Protein AF-A0A7U3UY50-F1 (afdb_monomer)

Nearest PDB structures (foldseek):
  2ahn-assembly1_A  TM=8.801E-01  e=9.403E-10  Prunus avium
  2d8o-assembly1_A  TM=9.227E-01  e=5.972E-09  Thaumatococcus daniellii
  3zs3-assembly1_A  TM=8.761E-01  e=1.100E-07  Malus domestica
  7p23-assembly2_B  TM=8.685E-01  e=1.376E-07  Puccinia graminis f. sp. tritici CRL 75-36-700-3
  3g7m-assembly1_A  TM=8.412E-01  e=4.219E-07  Triticum aestivum

Structure (mmCIF, N/CA/C/O backbone):
data_AF-A0A7U3UY50-F1
#
_entry.id   AF-A0A7U3UY50-F1
#
loop_
_atom_site.group_PDB
_atom_site.id
_atom_site.type_symbol
_atom_site.label_atom_id
_atom_site.label_alt_id
_atom_site.label_comp_id
_atom_site.label_asym_id
_atom_site.label_entity_id
_atom_site.label_seq_id
_atom_site.pdbx_PDB_ins_code
_atom_site.Cartn_x
_atom_site.Cartn_y
_atom_site.Cartn_z
_atom_site.occupancy
_atom_site.B_iso_or_equiv
_atom_site.auth_seq_id
_atom_site.auth_comp_id
_atom_site.auth_asym_id
_atom_site.auth_atom_id
_atom_site.pdbx_PDB_model_num
ATOM 1 N N . MET A 1 1 ? 23.882 -29.822 -83.166 1.00 42.53 1 MET A N 1
ATOM 2 C CA . MET A 1 1 ? 22.829 -28.807 -82.943 1.00 42.53 1 MET A CA 1
ATOM 3 C C . MET A 1 1 ? 22.687 -28.555 -81.448 1.00 42.53 1 MET A C 1
ATOM 5 O O . MET A 1 1 ? 22.447 -29.503 -80.717 1.00 42.53 1 MET A O 1
ATOM 9 N N . GLY A 1 2 ? 22.911 -27.320 -80.988 1.00 47.66 2 GLY A N 1
ATOM 10 C CA . GLY A 1 2 ? 22.831 -26.945 -79.572 1.00 47.66 2 GLY A CA 1
ATOM 11 C C . GLY A 1 2 ? 21.519 -26.238 -79.232 1.00 47.66 2 GLY A C 1
ATOM 12 O O . GLY A 1 2 ? 21.095 -25.340 -79.958 1.00 47.66 2 GLY A O 1
ATOM 13 N N . THR A 1 3 ? 20.898 -26.604 -78.113 1.00 44.16 3 THR A N 1
ATOM 14 C CA . THR A 1 3 ? 19.706 -25.935 -77.571 1.00 44.16 3 THR A CA 1
ATOM 15 C C . THR A 1 3 ? 20.068 -25.109 -76.338 1.00 44.16 3 THR A C 1
ATOM 17 O O . THR A 1 3 ? 20.483 -25.638 -75.310 1.00 44.16 3 THR A O 1
ATOM 20 N N . ARG A 1 4 ? 19.909 -23.784 -76.460 1.00 50.31 4 ARG A N 1
ATOM 21 C CA . ARG A 1 4 ? 20.044 -22.790 -75.384 1.00 50.31 4 ARG A CA 1
ATOM 22 C C . ARG A 1 4 ? 18.842 -22.850 -74.436 1.00 50.31 4 ARG A C 1
ATOM 24 O O . ARG A 1 4 ? 17.708 -22.726 -74.886 1.00 50.31 4 ARG A O 1
ATOM 31 N N . ALA A 1 5 ? 19.100 -22.891 -73.131 1.00 51.03 5 ALA A N 1
ATOM 32 C CA . ALA A 1 5 ? 18.120 -22.576 -72.094 1.00 51.03 5 ALA A CA 1
ATOM 33 C C . ALA A 1 5 ? 18.106 -21.057 -71.817 1.00 51.03 5 ALA A C 1
ATOM 35 O O . ALA A 1 5 ? 19.158 -20.454 -71.601 1.00 51.03 5 ALA A O 1
ATOM 36 N N . ARG A 1 6 ? 16.924 -20.421 -71.807 1.00 56.03 6 ARG A N 1
ATOM 37 C CA . ARG A 1 6 ? 16.735 -19.027 -71.360 1.00 56.03 6 ARG A CA 1
ATOM 38 C C . ARG A 1 6 ? 15.852 -18.957 -70.108 1.00 56.03 6 ARG A C 1
ATOM 40 O O . ARG A 1 6 ? 14.645 -19.131 -70.174 1.00 56.03 6 ARG A O 1
ATOM 47 N N . SER A 1 7 ? 16.522 -18.662 -68.995 1.00 54.25 7 SER A N 1
ATOM 48 C CA . SER A 1 7 ? 16.220 -17.673 -67.943 1.00 54.25 7 SER A CA 1
ATOM 49 C C . SER A 1 7 ? 14.752 -17.331 -67.611 1.00 54.25 7 SER A C 1
ATOM 51 O O . SER A 1 7 ? 14.087 -16.583 -68.326 1.00 54.25 7 SER A O 1
ATOM 53 N N . GLY A 1 8 ? 14.298 -17.768 -66.427 1.00 56.75 8 GLY A N 1
ATOM 54 C CA . GLY A 1 8 ? 13.050 -17.351 -65.776 1.00 56.75 8 GLY A CA 1
ATOM 55 C C . GLY A 1 8 ? 13.301 -16.580 -64.472 1.00 56.75 8 GLY A C 1
ATOM 56 O O . GLY A 1 8 ? 13.247 -17.156 -63.388 1.00 56.75 8 GLY A O 1
ATOM 57 N N . HIS A 1 9 ? 13.555 -15.267 -64.549 1.00 59.16 9 HIS A N 1
ATOM 58 C CA . HIS A 1 9 ? 13.800 -14.417 -63.363 1.00 59.16 9 HIS A CA 1
ATOM 59 C C . HIS A 1 9 ? 13.003 -13.094 -63.305 1.00 59.16 9 HIS A C 1
ATOM 61 O O . HIS A 1 9 ? 13.284 -12.222 -62.487 1.00 59.16 9 HIS A O 1
ATOM 67 N N . GLY A 1 10 ? 11.941 -12.936 -64.105 1.00 57.47 10 GLY A N 1
ATOM 68 C CA . GLY A 1 10 ? 11.225 -11.651 -64.225 1.00 57.47 10 GLY A CA 1
ATOM 69 C C . GLY A 1 10 ? 10.006 -11.408 -63.316 1.00 57.47 10 GLY A C 1
ATOM 70 O O . GLY A 1 10 ? 9.574 -10.264 -63.188 1.00 57.47 10 GLY A O 1
ATOM 71 N N . ARG A 1 11 ? 9.398 -12.427 -62.686 1.00 58.88 11 ARG A N 1
ATOM 72 C CA . ARG A 1 11 ? 8.046 -12.268 -62.087 1.00 58.88 11 ARG A CA 1
ATOM 73 C C . ARG A 1 11 ? 7.987 -11.994 -60.578 1.00 58.88 11 ARG A C 1
ATOM 75 O O . ARG A 1 11 ? 6.950 -11.541 -60.104 1.00 58.88 11 ARG A O 1
ATOM 82 N N . ARG A 1 12 ? 9.070 -12.179 -59.811 1.00 56.50 12 ARG A N 1
ATOM 83 C CA . ARG A 1 12 ? 9.032 -12.001 -58.339 1.00 56.50 12 ARG A CA 1
ATOM 84 C C . ARG A 1 12 ? 9.128 -10.547 -57.848 1.00 56.50 12 ARG A C 1
ATOM 86 O O . ARG A 1 12 ? 8.693 -10.270 -56.738 1.00 56.50 12 ARG A O 1
ATOM 93 N N . ARG A 1 13 ? 9.613 -9.592 -58.653 1.00 54.78 13 ARG A N 1
ATOM 94 C CA . ARG A 1 13 ? 9.843 -8.204 -58.183 1.00 54.78 13 ARG A CA 1
ATOM 95 C C . ARG A 1 13 ? 8.610 -7.285 -58.176 1.00 54.78 13 ARG A C 1
ATOM 97 O O . ARG A 1 13 ? 8.647 -6.246 -57.528 1.00 54.78 13 ARG A O 1
ATOM 104 N N . ARG A 1 14 ? 7.502 -7.629 -58.849 1.00 53.00 14 ARG A N 1
ATOM 105 C CA . ARG A 1 14 ? 6.323 -6.732 -58.942 1.00 53.00 14 ARG A CA 1
ATOM 106 C C . ARG A 1 14 ? 5.346 -6.814 -57.760 1.00 53.00 14 ARG A C 1
ATOM 108 O O . ARG A 1 14 ? 4.541 -5.901 -57.602 1.00 53.00 14 ARG A O 1
ATOM 115 N N . ARG A 1 15 ? 5.405 -7.855 -56.918 1.00 53.50 15 ARG A N 1
ATOM 116 C CA . ARG A 1 15 ? 4.433 -8.054 -55.822 1.00 53.50 15 ARG A CA 1
ATOM 117 C C . ARG A 1 15 ? 4.753 -7.227 -54.565 1.00 53.50 15 ARG A C 1
ATOM 119 O O . ARG A 1 15 ? 3.832 -6.744 -53.926 1.00 53.50 15 ARG A O 1
ATOM 126 N N . GLY A 1 16 ? 6.029 -6.960 -54.266 1.00 51.44 16 GLY A N 1
ATOM 127 C CA . GLY A 1 16 ? 6.434 -6.198 -53.068 1.00 51.44 16 GLY A CA 1
ATOM 128 C C . GLY A 1 16 ? 6.107 -4.697 -53.103 1.00 51.44 16 GLY A C 1
ATOM 129 O O . GLY A 1 16 ? 5.894 -4.085 -52.065 1.00 51.44 16 GLY A O 1
ATOM 130 N N . ARG A 1 17 ? 5.992 -4.096 -54.294 1.00 53.53 17 ARG A N 1
ATOM 131 C CA . ARG A 1 17 ? 5.794 -2.641 -54.441 1.00 53.53 17 ARG A CA 1
ATOM 132 C C . ARG A 1 17 ? 4.344 -2.183 -54.212 1.00 53.53 17 ARG A C 1
ATOM 134 O O . ARG A 1 17 ? 4.114 -1.005 -53.976 1.00 53.53 17 ARG A O 1
ATOM 141 N N . ARG A 1 18 ? 3.370 -3.102 -54.261 1.00 53.00 18 ARG A N 1
ATOM 142 C CA . ARG A 1 18 ? 1.941 -2.802 -54.035 1.00 53.00 18 ARG A CA 1
ATOM 143 C C . ARG A 1 18 ? 1.553 -2.812 -52.552 1.00 53.00 18 ARG A C 1
ATOM 145 O O . ARG A 1 18 ? 0.658 -2.075 -52.166 1.00 53.00 18 ARG A O 1
ATOM 152 N N . HIS A 1 19 ? 2.254 -3.585 -51.722 1.00 51.06 19 HIS A N 1
ATOM 153 C CA . HIS A 1 19 ? 1.992 -3.643 -50.280 1.00 51.06 19 HIS A CA 1
ATOM 154 C C . HIS A 1 19 ? 2.566 -2.439 -49.517 1.00 51.06 19 HIS A C 1
ATOM 156 O O . HIS A 1 19 ? 1.951 -1.999 -48.554 1.00 51.06 19 HIS A O 1
ATOM 162 N N . GLY A 1 20 ? 3.677 -1.855 -49.987 1.00 53.09 20 GLY A N 1
ATOM 163 C CA . GLY A 1 20 ? 4.241 -0.633 -49.399 1.00 53.09 20 GLY A CA 1
ATOM 164 C C . GLY A 1 20 ? 3.347 0.596 -49.589 1.00 53.09 20 GLY A C 1
ATOM 165 O O . GLY A 1 20 ? 3.110 1.329 -48.641 1.00 53.09 20 GLY A O 1
ATOM 166 N N . ALA A 1 21 ? 2.772 0.778 -50.783 1.00 56.56 21 ALA A N 1
ATOM 167 C CA . ALA A 1 21 ? 1.896 1.918 -51.071 1.00 56.56 21 ALA A CA 1
ATOM 168 C C . ALA A 1 21 ? 0.570 1.874 -50.284 1.00 56.56 21 ALA A C 1
ATOM 170 O O . ALA A 1 21 ? 0.085 2.908 -49.833 1.00 56.56 21 ALA A O 1
ATOM 171 N N . ALA A 1 22 ? 0.006 0.677 -50.083 1.00 59.06 22 ALA A N 1
ATOM 172 C CA . ALA A 1 22 ? -1.219 0.498 -49.303 1.00 59.06 22 ALA A CA 1
ATOM 173 C C . ALA A 1 22 ? -0.997 0.755 -47.801 1.00 59.06 22 ALA A C 1
ATOM 175 O O . ALA A 1 22 ? -1.842 1.369 -47.154 1.00 59.06 22 ALA A O 1
ATOM 176 N N . TRP A 1 23 ? 0.158 0.348 -47.260 1.00 57.56 23 TRP A N 1
ATOM 177 C CA . TRP A 1 23 ? 0.541 0.658 -45.879 1.00 57.56 23 TRP A CA 1
ATOM 178 C C . TRP A 1 23 ? 0.752 2.160 -45.662 1.00 57.56 23 TRP A C 1
ATOM 180 O O . TRP A 1 23 ? 0.258 2.713 -44.682 1.00 57.56 23 TRP A O 1
ATOM 190 N N . SER A 1 24 ? 1.415 2.846 -46.599 1.00 66.50 24 SER A N 1
ATOM 191 C CA . SER A 1 24 ? 1.629 4.297 -46.512 1.00 66.50 24 SER A CA 1
ATOM 192 C C . SER A 1 24 ? 0.320 5.093 -46.534 1.00 66.50 24 SER A C 1
ATOM 194 O O . SER A 1 24 ? 0.180 6.050 -45.778 1.00 66.50 24 SER A O 1
ATOM 196 N N . ALA A 1 25 ? -0.660 4.684 -47.345 1.00 71.38 25 ALA A N 1
ATOM 197 C CA . ALA A 1 25 ? -1.962 5.351 -47.407 1.00 71.38 25 ALA A CA 1
ATOM 198 C C . ALA A 1 25 ? -2.766 5.208 -46.099 1.00 71.38 25 ALA A C 1
ATOM 200 O O . ALA A 1 25 ? -3.399 6.166 -45.659 1.00 71.38 25 ALA A O 1
ATOM 201 N N . ALA A 1 26 ? -2.697 4.042 -45.447 1.00 74.50 26 ALA A N 1
ATOM 202 C CA . ALA A 1 26 ? -3.379 3.799 -44.176 1.00 74.50 26 ALA A CA 1
ATOM 203 C C . ALA A 1 26 ? -2.795 4.640 -43.025 1.00 74.50 26 ALA A C 1
ATOM 205 O O . ALA A 1 26 ? -3.549 5.214 -42.243 1.00 74.50 26 ALA A O 1
ATOM 206 N N . VAL A 1 27 ? -1.465 4.778 -42.952 1.00 80.19 27 VAL A N 1
ATOM 207 C CA . VAL A 1 27 ? -0.802 5.607 -41.926 1.00 80.19 27 VAL A CA 1
ATOM 208 C C . VAL A 1 27 ? -1.163 7.085 -42.088 1.00 80.19 27 VAL A C 1
ATOM 210 O O . VAL A 1 27 ? -1.485 7.746 -41.104 1.00 80.19 27 VAL A O 1
ATOM 213 N N . ILE A 1 28 ? -1.176 7.599 -43.323 1.00 83.31 28 ILE A N 1
ATOM 214 C CA . ILE A 1 28 ? -1.540 8.999 -43.601 1.00 83.31 28 ILE A CA 1
ATOM 215 C C . ILE A 1 28 ? -2.994 9.279 -43.195 1.00 83.31 28 ILE A C 1
ATOM 217 O O . ILE A 1 28 ? -3.268 10.316 -42.593 1.00 83.31 28 ILE A O 1
ATOM 221 N N . ALA A 1 29 ? -3.914 8.346 -43.462 1.00 85.38 29 ALA A N 1
ATOM 222 C CA . ALA A 1 29 ? -5.311 8.487 -43.061 1.00 85.38 29 ALA A CA 1
ATOM 223 C C . ALA A 1 29 ? -5.475 8.540 -41.530 1.00 85.38 29 ALA A C 1
ATOM 225 O O . ALA A 1 29 ? -6.182 9.407 -41.023 1.00 85.38 29 ALA A O 1
ATOM 226 N N . VAL A 1 30 ? -4.780 7.671 -40.785 1.00 89.31 30 VAL A N 1
ATOM 227 C CA . VAL A 1 30 ? -4.841 7.650 -39.311 1.00 89.31 30 VAL A CA 1
ATOM 228 C C . VAL A 1 30 ? -4.247 8.923 -38.708 1.00 89.31 30 VAL A C 1
ATOM 230 O O . VAL A 1 30 ? -4.859 9.521 -37.826 1.00 89.31 30 VAL A O 1
ATOM 233 N N . VAL A 1 31 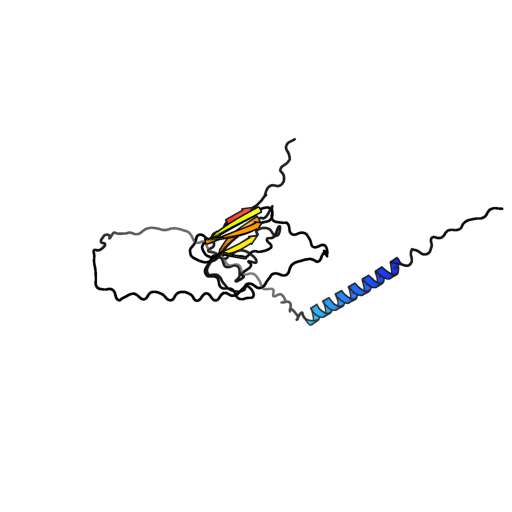? -3.098 9.387 -39.211 1.00 89.44 31 VAL A N 1
ATOM 234 C CA . VAL A 1 31 ? -2.484 10.643 -38.749 1.00 89.44 31 VAL A CA 1
ATOM 235 C C . VAL A 1 31 ? -3.402 11.833 -39.034 1.00 89.44 31 VAL A C 1
ATOM 237 O O . VAL A 1 31 ? -3.595 12.667 -38.154 1.00 89.44 31 VAL A O 1
ATOM 240 N N . GLY A 1 32 ? -4.025 11.886 -40.216 1.00 90.12 32 GLY A N 1
ATOM 241 C CA . GLY A 1 32 ? -4.993 12.930 -40.559 1.00 90.12 32 GLY A CA 1
ATOM 242 C C . GLY A 1 32 ? -6.196 12.960 -39.612 1.00 90.12 32 GLY A C 1
ATOM 243 O O . GLY A 1 32 ? -6.577 14.032 -39.145 1.00 90.12 32 GLY A O 1
ATOM 244 N N . VAL A 1 33 ? -6.744 11.791 -39.264 1.00 89.81 33 VAL A N 1
ATOM 245 C CA . VAL A 1 33 ? -7.843 11.677 -38.289 1.00 89.81 33 VAL A CA 1
ATOM 246 C C . VAL A 1 33 ? -7.392 12.113 -36.891 1.00 89.81 33 VAL A C 1
ATOM 248 O O . VAL A 1 33 ? -8.099 12.888 -36.253 1.00 89.81 33 VAL A O 1
ATOM 251 N N . CYS A 1 34 ? -6.208 11.706 -36.424 1.00 80.19 34 CYS A N 1
ATOM 252 C CA . CYS A 1 34 ? -5.684 12.128 -35.120 1.00 80.19 34 CYS A CA 1
ATOM 253 C C . CYS A 1 34 ? -5.439 13.640 -35.043 1.00 80.19 34 CYS A C 1
ATOM 255 O O . CYS A 1 34 ? -5.789 14.257 -34.041 1.00 80.19 34 CYS A O 1
ATOM 257 N N . VAL A 1 35 ? -4.883 14.250 -36.095 1.00 83.62 35 VAL A N 1
ATOM 258 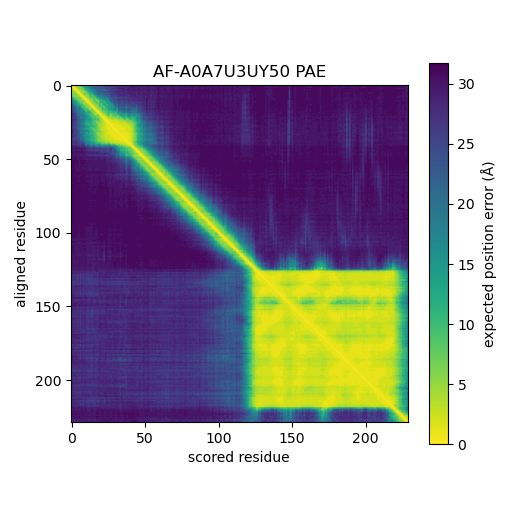C CA . VAL A 1 35 ? -4.672 15.706 -36.159 1.00 83.62 35 VAL A CA 1
ATOM 259 C C . VAL A 1 35 ? -6.011 16.440 -36.181 1.00 83.62 35 VAL A C 1
ATOM 261 O O . VAL A 1 35 ? -6.178 17.410 -35.449 1.00 83.62 35 VAL A O 1
ATOM 264 N N . ALA A 1 36 ? -6.991 15.958 -36.950 1.00 80.94 36 ALA A N 1
ATOM 265 C CA . ALA A 1 36 ? -8.329 16.543 -36.964 1.00 80.94 36 ALA A CA 1
ATOM 266 C C . ALA A 1 36 ? -9.007 16.450 -35.587 1.00 80.94 36 ALA A C 1
ATOM 268 O O . ALA A 1 36 ? -9.556 17.440 -35.116 1.00 80.94 36 ALA A O 1
ATOM 269 N N . VAL A 1 37 ? -8.912 15.306 -34.901 1.00 80.94 37 VAL A N 1
ATOM 270 C CA . VAL A 1 37 ? -9.432 15.143 -33.532 1.00 80.94 37 VAL A CA 1
ATOM 271 C C . VAL A 1 37 ? -8.698 16.057 -32.554 1.00 80.94 37 VAL A C 1
ATOM 273 O O . VAL A 1 37 ? -9.342 16.685 -31.722 1.00 80.94 37 VAL A O 1
ATOM 276 N N . TYR A 1 38 ? -7.377 16.198 -32.676 1.00 75.62 38 TYR A N 1
ATOM 277 C CA . TYR A 1 38 ? -6.591 17.091 -31.824 1.00 75.62 38 TYR A CA 1
ATOM 278 C C . TYR A 1 38 ? -6.975 18.565 -32.020 1.00 75.62 38 TYR A C 1
ATOM 280 O O . TYR A 1 38 ? -7.069 19.309 -31.051 1.00 75.62 38 TYR A O 1
ATOM 288 N N . VAL A 1 39 ? -7.258 18.980 -33.257 1.00 77.19 39 VAL A N 1
ATOM 289 C CA . VAL A 1 39 ? -7.686 20.352 -33.581 1.00 77.19 39 VAL A CA 1
ATOM 290 C C . VAL A 1 39 ? -9.148 20.606 -33.194 1.00 77.19 39 VAL A C 1
ATOM 292 O O . VAL A 1 39 ? -9.477 21.703 -32.757 1.00 77.19 39 VAL A O 1
ATOM 295 N N . VAL A 1 40 ? -10.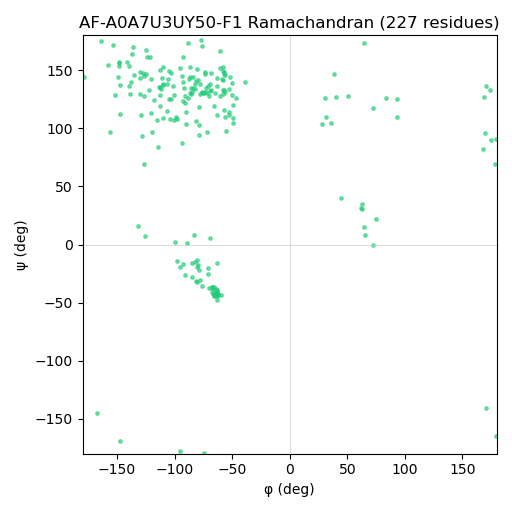030 19.610 -33.324 1.00 75.62 40 VAL A N 1
ATOM 296 C CA . VAL A 1 40 ? -11.462 19.746 -32.993 1.00 75.62 40 VAL A CA 1
ATOM 297 C C . VAL A 1 40 ? -11.722 19.613 -31.487 1.00 75.62 40 VAL A C 1
ATOM 299 O O . VAL A 1 40 ? -12.623 20.270 -30.971 1.00 75.62 40 VAL A O 1
ATOM 302 N N . ALA A 1 41 ? -10.937 18.806 -30.766 1.00 69.69 41 ALA A N 1
ATOM 303 C CA . ALA A 1 41 ? -11.068 18.616 -29.318 1.00 69.69 41 ALA A CA 1
ATOM 304 C C . ALA A 1 41 ? -10.135 19.522 -28.489 1.00 69.69 41 ALA A C 1
ATOM 306 O O . ALA A 1 41 ? -10.380 19.735 -27.302 1.00 69.69 41 ALA A O 1
ATOM 307 N N . GLY A 1 42 ? -9.076 20.070 -29.091 1.00 56.53 42 GLY A N 1
ATOM 308 C CA . GLY A 1 42 ? -8.134 20.988 -28.456 1.00 56.53 42 GLY A CA 1
ATOM 309 C C . GLY A 1 42 ? -8.519 22.443 -28.689 1.00 56.53 42 GLY A C 1
ATOM 310 O O . GLY A 1 42 ? -8.036 23.083 -29.621 1.00 56.53 42 GLY A O 1
ATOM 311 N N . GLY A 1 43 ? -9.376 22.976 -27.817 1.00 49.00 43 GLY A N 1
ATOM 312 C CA . GLY A 1 43 ? -9.640 24.409 -27.723 1.00 49.00 43 GLY A CA 1
ATOM 313 C C . GLY A 1 43 ? -8.345 25.225 -27.622 1.00 49.00 43 GLY A C 1
ATOM 314 O O . GLY A 1 43 ? -7.393 24.841 -26.944 1.00 49.00 43 GLY A O 1
ATOM 315 N N . GLY A 1 44 ? -8.324 26.358 -28.326 1.00 56.09 44 GLY A N 1
ATOM 316 C CA . GLY A 1 44 ? -7.179 27.253 -28.436 1.00 56.09 44 GLY A CA 1
ATOM 317 C C . GLY A 1 44 ? -6.596 27.678 -27.087 1.00 56.09 44 GLY A C 1
ATOM 318 O O . GLY A 1 44 ? -7.206 28.436 -26.335 1.00 56.09 44 GLY A O 1
ATOM 319 N N . GLY A 1 45 ? -5.364 27.245 -26.828 1.00 43.72 45 GLY A N 1
ATOM 320 C CA . GLY A 1 45 ? -4.492 27.833 -25.819 1.00 43.72 45 GLY A CA 1
ATOM 321 C C . GLY A 1 45 ? -3.865 29.110 -26.369 1.00 43.72 45 GLY A C 1
ATOM 322 O O . GLY A 1 45 ? -2.954 29.072 -27.192 1.00 43.72 45 GLY A O 1
ATOM 323 N N . ARG A 1 46 ? -4.390 30.252 -25.933 1.00 48.94 46 ARG A N 1
ATOM 324 C CA . ARG A 1 46 ? -3.881 31.596 -26.213 1.00 48.94 46 ARG A CA 1
ATOM 325 C C . ARG A 1 46 ? -2.502 31.765 -25.559 1.00 48.94 46 ARG A C 1
ATOM 327 O O . ARG A 1 46 ? -2.386 31.675 -24.341 1.00 48.94 46 ARG A O 1
ATOM 334 N N . LEU A 1 47 ? -1.475 32.025 -26.369 1.00 57.28 47 LEU A N 1
ATOM 335 C CA . LEU A 1 47 ? -0.163 32.512 -25.924 1.00 57.28 47 LEU A CA 1
ATOM 336 C C . LEU A 1 47 ? -0.335 33.821 -25.128 1.00 57.28 47 LEU A C 1
ATOM 338 O O . LEU A 1 47 ? -0.994 34.733 -25.642 1.00 57.28 47 LEU A O 1
ATOM 342 N N . PRO A 1 48 ? 0.266 33.988 -23.938 1.00 53.16 48 PRO A N 1
ATOM 343 C CA . PRO A 1 48 ? 0.485 35.316 -23.398 1.00 53.16 48 PRO A CA 1
ATOM 344 C C . PRO A 1 48 ? 1.706 35.940 -24.081 1.00 53.16 48 PRO A C 1
ATOM 346 O O . PRO A 1 48 ? 2.823 35.428 -24.023 1.00 53.16 48 PRO A O 1
ATOM 349 N N . ALA A 1 49 ? 1.435 37.048 -24.766 1.00 45.75 49 ALA A N 1
ATOM 350 C CA . ALA A 1 49 ? 2.420 37.993 -25.255 1.00 45.75 49 ALA A CA 1
ATOM 351 C C . ALA A 1 49 ? 3.273 38.535 -24.099 1.00 45.75 49 ALA A C 1
ATOM 353 O O . ALA A 1 49 ? 2.790 38.696 -22.976 1.00 45.75 49 ALA A O 1
ATOM 354 N N . GLY A 1 50 ? 4.538 38.815 -24.404 1.00 47.56 50 GLY A N 1
ATOM 355 C CA . GLY A 1 50 ? 5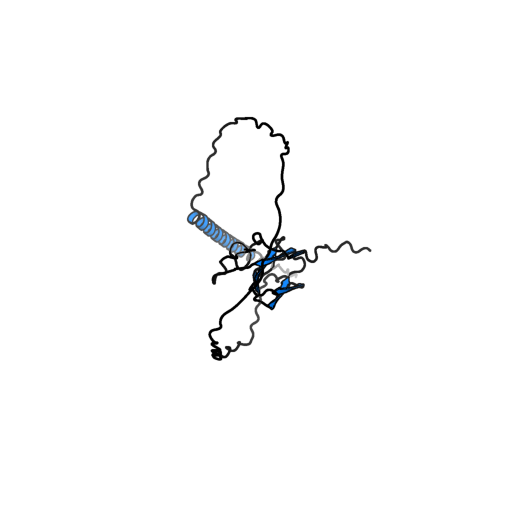.466 39.460 -23.489 1.00 47.56 50 GLY A CA 1
ATOM 356 C C . GLY A 1 50 ? 5.0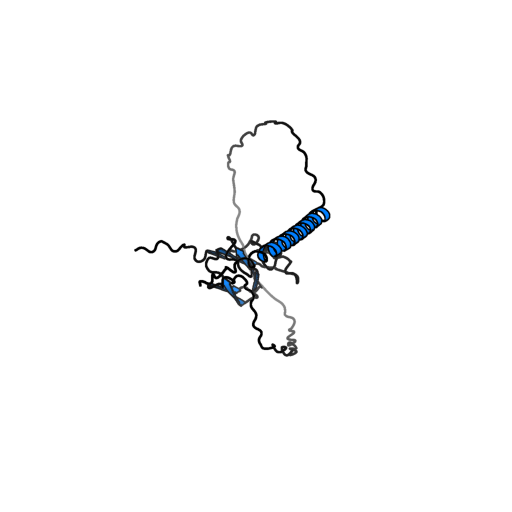04 40.853 -23.066 1.00 47.56 50 GLY A C 1
ATOM 357 O O . GLY A 1 50 ? 4.326 41.563 -23.809 1.00 47.56 50 GLY A O 1
ATOM 358 N N . ALA A 1 51 ? 5.423 41.232 -21.866 1.00 51.28 51 ALA A N 1
ATOM 359 C CA . ALA A 1 51 ? 5.515 42.613 -21.436 1.00 51.28 51 ALA A CA 1
ATOM 360 C C . ALA A 1 51 ? 6.920 42.813 -20.860 1.00 51.28 51 ALA A C 1
ATOM 362 O O . ALA A 1 51 ? 7.272 42.239 -19.829 1.00 51.28 51 ALA A O 1
ATOM 363 N N . ASP A 1 52 ? 7.718 43.594 -21.582 1.00 51.47 52 ASP A N 1
ATOM 364 C CA . ASP A 1 52 ? 8.945 44.216 -21.104 1.00 51.47 52 ASP A CA 1
ATOM 365 C C . ASP A 1 52 ? 8.627 45.197 -19.965 1.00 51.47 52 ASP A C 1
ATOM 367 O O . ASP A 1 52 ? 7.614 45.898 -20.002 1.00 51.47 52 ASP A O 1
ATOM 371 N N . GLY A 1 53 ? 9.502 45.286 -18.958 1.00 40.62 53 GLY A N 1
ATOM 372 C CA . GLY A 1 53 ? 9.295 46.215 -17.847 1.00 40.62 53 GLY A CA 1
ATOM 373 C C . GLY A 1 53 ? 10.352 46.176 -16.746 1.00 40.62 53 GLY A C 1
ATOM 374 O O . GLY A 1 53 ? 10.066 45.741 -15.642 1.00 40.62 53 GLY A O 1
ATOM 375 N N . ALA A 1 54 ? 11.554 46.635 -17.094 1.00 43.44 54 ALA A N 1
ATOM 376 C CA . ALA A 1 54 ? 12.520 47.402 -16.298 1.00 43.44 54 ALA A CA 1
ATOM 377 C C . ALA A 1 54 ? 12.780 47.096 -14.799 1.00 43.44 54 ALA A C 1
ATOM 379 O O . ALA A 1 54 ? 11.932 47.183 -13.917 1.00 43.44 54 ALA A O 1
ATOM 380 N N . ALA A 1 55 ? 14.078 46.915 -14.547 1.00 43.66 55 ALA A N 1
ATOM 381 C CA . ALA A 1 55 ? 14.806 46.993 -13.289 1.00 43.66 55 ALA A CA 1
ATOM 382 C C . ALA A 1 55 ? 14.381 48.113 -12.318 1.00 43.66 55 ALA A C 1
ATOM 384 O O . ALA A 1 55 ? 14.277 49.278 -12.695 1.00 43.66 55 ALA A O 1
ATOM 385 N N . ALA A 1 56 ? 14.350 47.775 -11.027 1.00 41.69 56 ALA A N 1
ATOM 386 C CA . ALA A 1 56 ? 14.720 48.690 -9.952 1.00 41.69 56 ALA A CA 1
ATOM 387 C C . ALA A 1 56 ? 15.353 47.893 -8.801 1.00 41.69 56 ALA A C 1
ATOM 389 O O . ALA A 1 56 ? 14.716 47.069 -8.149 1.00 41.69 56 ALA A O 1
ATOM 390 N N . ALA A 1 57 ? 16.647 48.126 -8.599 1.00 47.50 57 ALA A N 1
ATOM 391 C CA . ALA A 1 57 ? 17.420 47.643 -7.471 1.00 47.50 57 ALA A CA 1
ATOM 392 C C . ALA A 1 57 ? 17.043 48.420 -6.199 1.00 47.50 57 ALA A C 1
ATOM 394 O O . ALA A 1 57 ? 17.009 49.647 -6.223 1.00 47.50 57 ALA A O 1
ATOM 395 N N . ALA A 1 58 ? 16.832 47.717 -5.083 1.00 41.94 58 ALA A N 1
ATOM 396 C CA . ALA A 1 58 ? 16.875 48.304 -3.744 1.00 41.94 58 ALA A CA 1
ATOM 397 C C . ALA A 1 58 ? 17.184 47.226 -2.686 1.00 41.94 58 ALA A C 1
ATOM 399 O O . ALA A 1 58 ? 16.324 46.469 -2.250 1.00 41.94 58 ALA A O 1
ATOM 400 N N . SER A 1 59 ? 18.468 47.149 -2.338 1.00 41.53 59 SER A N 1
ATOM 401 C CA . SER A 1 59 ? 19.018 47.076 -0.977 1.00 41.53 59 SER A CA 1
ATOM 402 C C . SER A 1 59 ? 18.253 46.283 0.099 1.00 41.53 59 SER A C 1
ATOM 404 O O . SER A 1 59 ? 17.326 46.789 0.726 1.00 41.53 59 SER A O 1
ATOM 406 N N . ARG A 1 60 ? 18.753 45.083 0.432 1.00 52.84 60 ARG A N 1
ATOM 407 C CA . ARG A 1 60 ? 18.513 44.412 1.725 1.00 52.84 60 ARG A CA 1
ATOM 408 C C . ARG A 1 60 ? 19.622 44.792 2.718 1.00 52.84 60 ARG A C 1
ATOM 410 O O . ARG A 1 60 ? 20.775 44.480 2.425 1.00 52.84 60 ARG A O 1
ATOM 417 N N . PRO A 1 61 ? 19.322 45.383 3.887 1.00 52.44 61 PRO A N 1
ATOM 418 C CA . PRO A 1 61 ? 20.259 45.399 4.997 1.00 52.44 61 PRO A CA 1
ATOM 419 C C . PRO A 1 61 ? 20.121 44.150 5.880 1.00 52.44 61 PRO A C 1
ATOM 421 O O . PRO A 1 61 ? 19.035 43.624 6.121 1.00 52.44 61 PRO A O 1
ATOM 424 N N . SER A 1 62 ? 21.287 43.698 6.326 1.00 50.19 62 SER A N 1
ATOM 425 C CA . SER A 1 62 ? 21.585 42.590 7.225 1.00 50.19 62 SER 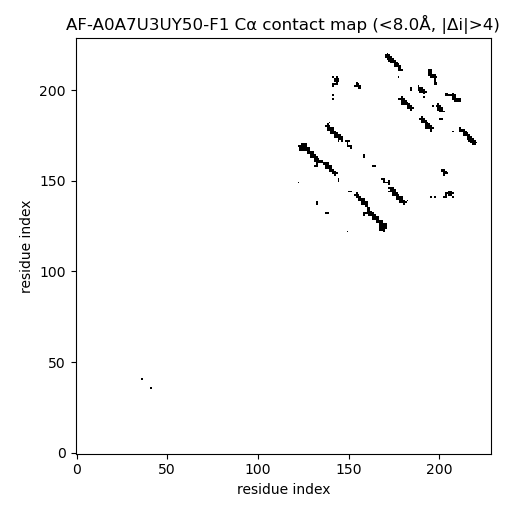A CA 1
ATOM 426 C C . SER A 1 62 ? 20.905 42.715 8.594 1.00 50.19 62 SER A C 1
ATOM 428 O O . SER A 1 62 ? 20.887 43.794 9.180 1.00 50.19 62 SER A O 1
ATOM 430 N N . ALA A 1 63 ? 20.438 41.595 9.150 1.00 55.06 63 ALA A N 1
ATOM 431 C CA . ALA A 1 63 ? 20.070 41.481 10.561 1.00 55.06 63 ALA A CA 1
ATOM 432 C C . ALA A 1 63 ? 21.208 40.787 11.338 1.00 55.06 63 ALA A C 1
ATOM 434 O O . ALA A 1 63 ? 21.646 39.718 10.900 1.00 55.06 63 ALA A O 1
ATOM 435 N N . PRO A 1 64 ? 21.702 41.343 12.461 1.00 61.25 64 PRO A N 1
ATOM 436 C CA . PRO A 1 64 ? 22.633 40.647 13.339 1.00 61.25 64 PRO A CA 1
ATOM 437 C C . PRO A 1 64 ? 21.926 39.952 14.513 1.00 61.25 64 PRO A C 1
ATOM 439 O O . PRO A 1 64 ? 20.871 40.368 14.988 1.00 61.25 64 PRO A O 1
ATOM 442 N N . ALA A 1 65 ? 22.566 38.882 14.981 1.00 49.53 65 ALA A N 1
ATOM 443 C CA . ALA A 1 65 ? 22.258 38.148 16.200 1.00 49.53 65 ALA A CA 1
ATOM 444 C C . ALA A 1 65 ? 22.679 38.921 17.465 1.00 49.53 65 ALA A C 1
ATOM 446 O O . ALA A 1 65 ? 23.724 39.566 17.437 1.00 49.53 65 ALA A O 1
ATOM 447 N N . ALA A 1 66 ? 21.927 38.777 18.567 1.00 39.84 66 ALA A N 1
ATOM 448 C CA . ALA A 1 66 ? 22.426 38.559 19.941 1.00 39.84 66 ALA A CA 1
ATOM 449 C C . ALA A 1 66 ? 21.296 38.667 20.993 1.00 39.84 66 ALA A C 1
ATOM 451 O O . ALA A 1 66 ? 20.475 39.578 20.952 1.00 39.84 66 ALA A O 1
ATOM 452 N N . ALA A 1 67 ? 21.297 37.733 21.952 1.00 45.34 67 ALA A N 1
ATOM 453 C CA . ALA A 1 67 ? 20.580 37.773 23.241 1.00 45.34 67 ALA A CA 1
ATOM 454 C C . ALA A 1 67 ? 21.287 38.757 24.232 1.00 45.34 67 ALA A C 1
ATOM 456 O O . ALA A 1 67 ? 22.313 39.301 23.813 1.00 45.34 67 ALA A O 1
ATOM 457 N N . PRO A 1 68 ? 20.861 39.002 25.510 1.00 57.59 68 PRO A N 1
ATOM 458 C CA . PRO A 1 68 ? 20.666 37.970 26.553 1.00 57.59 68 PRO A CA 1
ATOM 459 C C . PRO A 1 68 ? 19.635 38.240 27.695 1.00 57.59 68 PRO A C 1
ATOM 461 O O . PRO A 1 68 ? 19.122 39.335 27.875 1.00 57.59 68 PRO A O 1
ATOM 464 N N . ALA A 1 69 ? 19.418 37.171 28.480 1.00 43.03 69 ALA A N 1
ATOM 465 C CA . ALA A 1 69 ? 19.210 37.054 29.938 1.00 43.03 69 ALA A CA 1
ATOM 466 C C . ALA A 1 69 ? 18.179 37.913 30.717 1.00 43.03 69 ALA A C 1
ATOM 468 O O . ALA A 1 69 ? 18.273 39.131 30.800 1.00 43.03 69 ALA A O 1
ATOM 469 N N . GLY A 1 70 ? 17.325 37.212 31.480 1.00 38.94 70 GLY A N 1
ATOM 470 C CA . GLY A 1 70 ? 16.659 37.715 32.693 1.00 38.94 70 GLY A CA 1
ATOM 471 C C . GLY A 1 70 ? 15.638 36.707 33.255 1.00 38.94 70 GLY A C 1
ATOM 472 O O . GLY A 1 70 ? 14.557 36.573 32.703 1.00 38.94 70 GLY A O 1
ATOM 473 N N . THR A 1 71 ? 16.040 35.803 34.156 1.00 40.91 71 THR A N 1
ATOM 474 C CA . THR A 1 71 ? 15.764 35.819 35.618 1.00 40.91 71 THR A CA 1
ATOM 475 C C . THR A 1 71 ? 14.503 35.029 36.024 1.00 40.91 71 THR A C 1
ATOM 477 O O . THR A 1 71 ? 13.378 35.436 35.762 1.00 40.91 71 THR A O 1
ATOM 480 N N . ALA A 1 72 ? 14.720 33.889 36.694 1.00 45.62 72 ALA A N 1
ATOM 481 C CA . ALA A 1 72 ? 13.721 33.095 37.430 1.00 45.62 72 ALA A CA 1
ATOM 482 C C . ALA A 1 72 ? 13.373 33.762 38.793 1.00 45.62 72 ALA A C 1
ATOM 484 O O . ALA A 1 72 ? 14.089 34.687 39.180 1.00 45.62 72 ALA A O 1
ATOM 485 N N . PRO A 1 73 ? 12.352 33.315 39.566 1.00 58.62 73 PRO A N 1
ATOM 486 C CA . PRO A 1 73 ? 12.538 32.095 40.366 1.00 58.62 73 PRO A CA 1
ATOM 487 C C . PRO A 1 73 ? 11.295 31.203 40.614 1.00 58.62 73 PRO A C 1
ATOM 489 O O . PRO A 1 73 ? 10.148 31.629 40.586 1.00 58.62 73 PRO A O 1
ATOM 492 N N . ALA A 1 74 ? 11.628 29.935 40.880 1.00 42.88 74 ALA A N 1
ATOM 493 C CA . ALA A 1 74 ? 11.110 28.966 41.856 1.00 42.88 74 ALA A CA 1
ATOM 494 C C . ALA A 1 74 ? 9.634 28.977 42.321 1.00 42.88 74 ALA A C 1
ATOM 496 O O . ALA A 1 74 ? 9.163 29.907 42.968 1.00 42.88 74 ALA A O 1
ATOM 497 N N . GLY A 1 75 ? 8.996 27.806 42.183 1.00 38.78 75 GLY A N 1
ATOM 498 C CA . GLY A 1 75 ? 7.823 27.402 42.962 1.00 38.78 75 GLY A CA 1
ATOM 499 C C . GLY A 1 75 ? 7.293 26.013 42.579 1.00 38.78 75 GLY A C 1
ATOM 500 O O . GLY A 1 75 ? 6.450 25.887 41.703 1.00 38.78 75 GLY A O 1
ATOM 501 N N . ALA A 1 76 ? 7.783 24.973 43.248 1.00 45.19 76 ALA A N 1
ATOM 502 C CA . ALA A 1 76 ? 7.175 23.640 43.386 1.00 45.19 76 ALA A CA 1
ATOM 503 C C . ALA A 1 76 ? 7.347 23.244 44.880 1.00 45.19 76 ALA A C 1
ATOM 505 O O . ALA A 1 76 ? 8.209 23.868 45.509 1.00 45.19 76 ALA A O 1
ATOM 506 N N . PRO A 1 77 ? 6.650 22.245 45.478 1.00 55.38 77 PRO A N 1
ATOM 507 C CA . PRO A 1 77 ? 5.998 21.099 44.830 1.00 55.38 77 PRO A CA 1
ATOM 508 C C . PRO A 1 77 ? 4.698 20.566 45.513 1.00 55.38 77 PRO A C 1
ATOM 510 O O . PRO A 1 77 ? 4.182 21.126 46.475 1.00 55.38 77 PRO A O 1
ATOM 513 N N . THR A 1 78 ? 4.260 19.386 45.040 1.00 41.00 78 THR A N 1
ATOM 514 C CA . THR A 1 78 ? 3.546 18.294 45.757 1.00 41.00 78 THR A CA 1
ATOM 515 C C . THR A 1 78 ? 2.076 18.463 46.168 1.00 41.00 78 THR A C 1
ATOM 517 O O . THR A 1 78 ? 1.761 19.180 47.109 1.00 41.00 78 THR A O 1
ATOM 520 N N . SER A 1 79 ? 1.189 17.615 45.622 1.00 44.81 79 SER A N 1
ATOM 521 C CA . SER A 1 79 ? 0.725 16.375 46.293 1.00 44.81 79 SER A CA 1
ATOM 522 C C . SER A 1 79 ? -0.395 15.680 45.499 1.00 44.81 79 SER A C 1
ATOM 524 O O . SER A 1 79 ? -1.347 16.315 45.056 1.00 44.81 79 SER A O 1
ATOM 526 N N . ALA A 1 80 ? -0.263 14.364 45.328 1.00 54.38 80 ALA A N 1
ATOM 527 C CA . ALA A 1 80 ? -1.270 13.443 44.791 1.00 54.38 80 ALA A CA 1
ATOM 528 C C . ALA A 1 80 ? -2.192 12.906 45.933 1.00 54.38 80 ALA A C 1
ATOM 530 O O . ALA A 1 80 ? -1.929 13.214 47.097 1.00 54.38 80 ALA A O 1
ATOM 531 N N . PRO A 1 81 ? -3.271 12.145 45.634 1.00 62.66 81 PRO A N 1
ATOM 532 C CA . PRO A 1 81 ? -4.480 12.016 46.464 1.00 62.66 81 PRO A CA 1
ATOM 533 C C . PRO A 1 81 ? -4.481 10.791 47.400 1.00 62.66 81 PRO A C 1
ATOM 535 O O . PRO A 1 81 ? -3.558 9.976 47.368 1.00 62.66 81 PRO A O 1
ATOM 538 N N . PRO A 1 82 ? -5.582 10.590 48.152 1.00 57.69 82 PRO A N 1
ATOM 539 C CA . PRO A 1 82 ? -6.114 9.231 48.296 1.00 57.69 82 PRO A CA 1
ATOM 540 C C . PRO A 1 82 ? -7.652 9.100 48.154 1.00 57.69 82 PRO A C 1
ATOM 542 O O . PRO A 1 82 ? -8.397 9.987 48.554 1.00 57.69 82 PRO A O 1
ATOM 545 N N . SER A 1 83 ? -8.060 7.953 47.577 1.00 39.94 83 SER A N 1
ATOM 546 C CA . SER A 1 83 ? -9.100 6.970 47.990 1.00 39.94 83 SER A CA 1
ATOM 547 C C . SER A 1 83 ? -10.433 7.432 48.623 1.00 39.94 83 SER A C 1
ATOM 549 O O . SER A 1 83 ? -10.439 8.301 49.475 1.00 39.94 83 SER A O 1
ATOM 551 N N . ALA A 1 84 ? -11.605 6.801 48.450 1.00 38.12 84 ALA A N 1
ATOM 552 C CA . ALA A 1 84 ? -12.089 5.660 47.662 1.00 38.12 84 ALA A CA 1
ATOM 553 C C . ALA A 1 84 ? -13.621 5.478 47.908 1.00 38.12 84 ALA A C 1
ATOM 555 O O . ALA A 1 84 ? -14.049 5.599 49.050 1.00 38.12 84 ALA A O 1
ATOM 556 N N . SER A 1 85 ? -14.370 5.070 46.862 1.00 50.31 85 SER A N 1
ATOM 557 C CA . SER A 1 85 ? -15.454 4.038 46.833 1.00 50.31 85 SER A CA 1
ATOM 558 C C . SER A 1 85 ? -16.789 4.202 47.629 1.00 50.31 85 SER A C 1
ATOM 560 O O . SER A 1 85 ? -16.892 5.058 48.496 1.00 50.31 85 SER A O 1
ATOM 562 N N . PRO A 1 86 ? -17.800 3.303 47.464 1.00 56.44 86 PRO A N 1
ATOM 563 C CA . PRO A 1 86 ? -18.556 2.933 46.243 1.00 56.44 86 PRO A CA 1
ATOM 564 C C . PRO A 1 86 ? -20.096 2.811 46.490 1.00 56.44 86 PRO A C 1
ATOM 566 O O . PRO A 1 86 ? -20.521 2.763 47.638 1.00 56.44 86 PRO A O 1
ATOM 569 N N . SER A 1 87 ? -20.935 2.688 45.441 1.00 46.03 87 SER A N 1
ATOM 570 C CA . SER A 1 87 ? -22.272 2.009 45.397 1.00 46.03 87 SER A CA 1
ATOM 571 C C . SER A 1 87 ? -22.979 2.360 44.071 1.00 46.03 87 SER A C 1
ATOM 573 O O . SER A 1 87 ? -23.095 3.535 43.762 1.00 46.03 87 SER A O 1
ATOM 575 N N . GLY A 1 88 ? -23.485 1.473 43.213 1.00 42.00 88 GLY A N 1
ATOM 576 C CA . GLY A 1 88 ? -23.590 0.018 43.211 1.00 42.00 88 GLY A CA 1
ATOM 577 C C . GLY A 1 88 ? -23.909 -0.498 41.786 1.00 42.00 88 GLY A C 1
ATOM 578 O O . GLY A 1 88 ? -24.085 0.303 40.866 1.00 42.00 88 GLY A O 1
ATOM 579 N N . PRO A 1 89 ? -23.942 -1.826 41.571 1.00 51.94 89 PRO A N 1
ATOM 580 C CA . PRO A 1 89 ? -24.122 -2.429 40.251 1.00 51.94 89 PRO A CA 1
ATOM 581 C C . PRO A 1 89 ? -25.602 -2.702 39.925 1.00 51.94 89 PRO A C 1
ATOM 583 O O . PRO A 1 89 ? -26.318 -3.295 40.729 1.00 51.94 89 PRO A O 1
ATOM 586 N N . ALA A 1 90 ? -26.038 -2.349 38.712 1.00 50.50 90 ALA A N 1
ATOM 587 C CA . ALA A 1 90 ? -27.289 -2.830 38.117 1.00 50.50 90 ALA A CA 1
ATOM 588 C C . ALA A 1 90 ? -26.997 -3.925 37.061 1.00 50.50 90 ALA A C 1
ATOM 590 O O . ALA A 1 90 ? -25.928 -3.919 36.445 1.00 50.50 90 ALA A O 1
ATOM 591 N N . PRO A 1 91 ? -27.891 -4.914 36.882 1.00 55.59 91 PRO A N 1
ATOM 592 C CA . PRO A 1 91 ? -27.524 -6.236 36.387 1.00 55.59 91 PRO A CA 1
ATOM 593 C C . PRO A 1 91 ? -27.481 -6.369 34.857 1.00 55.59 91 PRO A C 1
ATOM 595 O O . PRO A 1 91 ? -28.401 -6.006 34.137 1.00 55.59 91 PRO A O 1
ATOM 598 N N . ARG A 1 92 ? -26.400 -7.005 34.400 1.00 44.56 92 ARG A N 1
ATOM 599 C CA . ARG A 1 92 ? -26.347 -8.176 33.505 1.00 44.56 92 ARG A CA 1
ATOM 600 C C . ARG A 1 92 ? -27.516 -8.361 32.515 1.00 44.56 92 ARG A C 1
ATOM 602 O O . ARG A 1 92 ? -28.516 -8.989 32.842 1.00 44.56 92 ARG A O 1
ATOM 609 N N . ALA A 1 93 ? -27.264 -8.034 31.249 1.00 46.91 93 ALA A N 1
ATOM 610 C CA . ALA A 1 93 ? -27.847 -8.746 30.114 1.00 46.91 93 ALA A CA 1
ATOM 611 C C . ALA A 1 93 ? -26.724 -9.485 29.358 1.00 46.91 93 ALA A C 1
ATOM 613 O O . ALA A 1 93 ? -25.765 -8.884 28.884 1.00 46.91 93 ALA A O 1
ATOM 614 N N . LYS A 1 94 ? -26.826 -10.813 29.290 1.00 47.12 94 LYS A N 1
ATOM 615 C CA . LYS A 1 94 ? -26.133 -11.702 28.339 1.00 47.12 94 LYS A CA 1
ATOM 616 C C . LYS A 1 94 ? -27.240 -12.520 27.645 1.00 47.12 94 LYS A C 1
ATOM 618 O O . LYS A 1 94 ? -28.287 -12.699 28.261 1.00 47.12 94 LYS A O 1
ATOM 623 N N . PRO A 1 95 ? -26.968 -13.242 26.552 1.00 46.34 95 PRO A N 1
ATOM 624 C CA . PRO A 1 95 ? -26.383 -12.827 25.278 1.00 46.34 95 PRO A CA 1
ATOM 625 C C . PRO A 1 95 ? -27.328 -13.218 24.113 1.00 46.34 95 PRO A C 1
ATOM 627 O O . PRO A 1 95 ? -27.963 -14.268 24.160 1.00 46.34 95 PRO A O 1
ATOM 630 N N . ALA A 1 96 ? -27.396 -12.438 23.033 1.00 41.56 96 ALA A N 1
ATOM 631 C CA . ALA A 1 96 ? -28.009 -12.926 21.795 1.00 41.56 96 ALA A CA 1
ATOM 632 C C . ALA A 1 96 ? -26.925 -13.593 20.936 1.00 41.56 96 ALA A C 1
ATOM 634 O O . ALA A 1 96 ? -26.068 -12.932 20.354 1.00 41.56 96 ALA A O 1
ATOM 635 N N . THR A 1 97 ? -26.941 -14.922 20.937 1.00 44.47 97 THR A N 1
ATOM 636 C CA . THR A 1 97 ? -26.134 -15.810 20.095 1.00 44.47 97 THR A CA 1
ATOM 637 C C . THR A 1 97 ? -26.410 -15.543 18.603 1.00 44.47 97 THR A C 1
ATOM 639 O O . THR A 1 97 ? -27.560 -15.289 18.236 1.00 44.47 97 THR A O 1
ATOM 642 N N . PRO A 1 98 ? -25.387 -15.603 17.729 1.00 42.72 98 PRO A N 1
ATOM 643 C CA . PRO A 1 98 ? -25.499 -15.270 16.310 1.00 42.72 98 PRO A CA 1
ATOM 644 C C . PRO A 1 98 ? -26.335 -16.296 15.537 1.00 42.72 98 PRO A C 1
ATOM 646 O O . PRO A 1 98 ? -26.091 -17.499 15.613 1.00 42.72 98 PRO A O 1
ATOM 649 N N . SER A 1 99 ? -27.281 -15.819 14.725 1.00 40.12 99 SER A N 1
ATOM 650 C CA . SER A 1 99 ? -27.890 -16.644 13.678 1.00 40.12 99 SER A CA 1
ATOM 651 C C . SER A 1 99 ? -26.939 -16.711 12.487 1.00 40.12 99 SER A C 1
ATOM 653 O O . SER A 1 99 ? -26.914 -15.835 11.626 1.00 40.12 99 SER A O 1
ATOM 655 N N . ALA A 1 100 ? -26.123 -17.761 12.477 1.00 42.53 100 ALA A N 1
ATOM 656 C CA . ALA A 1 100 ? -25.382 -18.205 11.312 1.00 42.53 100 ALA A CA 1
ATOM 657 C C . ALA A 1 100 ? -26.360 -18.845 10.315 1.00 42.53 100 ALA A C 1
ATOM 659 O O . ALA A 1 100 ? -26.701 -20.022 10.430 1.00 42.53 100 ALA A O 1
ATOM 660 N N . THR A 1 101 ? -26.807 -18.083 9.317 1.00 41.69 101 THR A N 1
ATOM 661 C CA . THR A 1 101 ? -27.410 -18.680 8.122 1.00 41.69 101 THR A CA 1
ATOM 662 C C . THR A 1 101 ? -26.282 -19.122 7.203 1.00 41.69 101 THR A C 1
ATOM 664 O O . THR A 1 101 ? -25.607 -18.310 6.573 1.00 41.69 101 THR A O 1
ATOM 667 N N . SER A 1 102 ? -26.080 -20.439 7.163 1.00 46.97 102 SER A N 1
ATOM 668 C CA . SER A 1 102 ? -25.303 -21.145 6.147 1.00 46.97 102 SER A CA 1
ATOM 669 C C . SER A 1 102 ? -25.731 -20.709 4.746 1.00 46.97 102 SER A C 1
ATOM 671 O O . SER A 1 102 ? -26.799 -21.093 4.273 1.00 46.97 102 SER A O 1
ATOM 673 N N . ALA A 1 103 ? -24.875 -19.956 4.062 1.00 42.31 103 ALA A N 1
ATOM 674 C CA . ALA A 1 103 ? -24.920 -19.822 2.615 1.00 42.31 103 ALA A CA 1
ATOM 675 C C . ALA A 1 103 ? -23.779 -20.662 2.028 1.00 42.31 103 ALA A C 1
ATOM 677 O O . ALA A 1 103 ? -22.598 -20.358 2.179 1.00 42.31 103 ALA A O 1
ATOM 678 N N . LYS A 1 104 ? -24.172 -21.772 1.404 1.00 39.06 104 LYS A N 1
ATOM 679 C CA . LYS A 1 104 ? -23.343 -22.684 0.612 1.00 39.06 104 LYS A CA 1
ATOM 680 C C . LYS A 1 104 ? -22.511 -21.893 -0.422 1.00 39.06 104 LYS A C 1
ATOM 682 O O . LYS A 1 104 ? -23.110 -21.122 -1.174 1.00 39.06 104 LYS A O 1
ATOM 687 N N . PRO A 1 105 ? -21.180 -22.082 -0.515 1.00 42.16 105 PRO A N 1
ATOM 688 C CA . PRO A 1 105 ? -20.374 -21.449 -1.559 1.00 42.16 105 PRO A CA 1
ATOM 689 C C . PRO A 1 105 ? -20.806 -21.934 -2.953 1.00 42.16 105 PRO A C 1
ATOM 691 O O . PRO A 1 105 ? -21.002 -23.142 -3.126 1.00 42.16 105 PRO A O 1
ATOM 694 N N . PRO A 1 106 ? -20.945 -21.051 -3.958 1.00 42.69 106 PRO A N 1
ATOM 695 C CA . PRO A 1 106 ? -21.078 -21.492 -5.333 1.00 42.69 106 PRO A CA 1
ATOM 696 C C . PRO A 1 106 ? -19.762 -22.115 -5.814 1.00 42.69 106 PRO A C 1
ATOM 698 O O . PRO A 1 106 ? -18.664 -21.605 -5.596 1.00 42.69 106 PRO A O 1
ATOM 701 N N . GLU A 1 107 ? -19.932 -23.268 -6.441 1.00 34.72 107 GLU A N 1
ATOM 702 C CA . GLU A 1 107 ? -18.932 -24.153 -7.014 1.00 34.72 107 GLU A CA 1
ATOM 703 C C . GLU A 1 107 ? -18.063 -23.441 -8.063 1.00 34.72 107 GLU A C 1
ATOM 705 O O . GLU A 1 107 ? -18.566 -22.743 -8.943 1.00 34.72 107 GLU A O 1
ATOM 710 N N . ALA A 1 108 ? -16.744 -23.621 -7.974 1.00 38.25 108 ALA A N 1
ATOM 711 C CA . ALA A 1 108 ? -15.796 -23.127 -8.965 1.00 38.25 108 ALA A CA 1
ATOM 712 C C . ALA A 1 108 ? -15.892 -23.953 -10.264 1.00 38.25 108 ALA A C 1
ATOM 714 O O . ALA A 1 108 ? -15.787 -25.181 -10.199 1.00 38.25 108 ALA A O 1
ATOM 715 N N . PRO A 1 109 ? -16.005 -23.338 -11.456 1.00 47.56 109 PRO A N 1
ATOM 716 C CA . PRO A 1 109 ? -15.888 -24.080 -12.703 1.00 47.56 109 PRO A CA 1
ATOM 717 C C . PRO A 1 109 ? -14.417 -24.410 -13.008 1.00 47.56 109 PRO A C 1
ATOM 719 O O . PRO A 1 109 ? -13.535 -23.550 -12.981 1.00 47.56 109 PRO A O 1
ATOM 722 N N . LYS A 1 110 ? -14.159 -25.685 -13.323 1.00 30.61 110 LYS A N 1
ATOM 723 C CA . LYS A 1 110 ? -12.870 -26.193 -13.808 1.00 30.61 110 LYS A CA 1
ATOM 724 C C . LYS A 1 110 ? -12.715 -26.017 -15.328 1.00 30.61 110 LYS A C 1
ATOM 726 O O . LYS A 1 110 ? -13.554 -26.471 -16.092 1.00 30.61 110 LYS A O 1
ATOM 731 N N . ALA A 1 111 ? -11.519 -25.542 -15.679 1.00 38.06 111 ALA A N 1
ATOM 732 C CA . ALA A 1 111 ? -10.631 -25.967 -16.769 1.00 38.06 111 ALA A CA 1
ATOM 733 C C . ALA A 1 111 ? -10.801 -25.456 -18.223 1.00 38.06 111 ALA A C 1
ATOM 735 O O . ALA A 1 111 ? -11.755 -25.762 -18.924 1.00 38.06 111 ALA A O 1
ATOM 736 N N . SER A 1 112 ? -9.661 -24.919 -18.690 1.00 35.62 112 SER A N 1
ATOM 737 C CA . SER A 1 112 ? -8.970 -25.193 -19.965 1.00 35.62 112 SER A CA 1
ATOM 738 C C . SER A 1 112 ? -9.267 -24.318 -21.187 1.00 35.62 112 SER A C 1
ATOM 740 O O . SER A 1 112 ? -10.388 -24.232 -21.671 1.00 35.62 112 SER A O 1
ATOM 742 N N . GLY A 1 113 ? -8.193 -23.753 -21.754 1.00 34.62 113 GLY A N 1
ATOM 743 C CA . GLY A 1 113 ? -8.191 -23.116 -23.071 1.00 34.62 113 GLY A CA 1
ATOM 744 C C . GLY A 1 113 ? -6.903 -22.342 -23.352 1.00 34.62 113 GLY A C 1
ATOM 745 O O . GLY A 1 113 ? -6.759 -21.203 -22.930 1.00 34.62 113 GLY A O 1
ATOM 746 N N . SER A 1 114 ? -5.966 -22.988 -24.046 1.00 44.09 114 SER A N 1
ATOM 747 C CA . SER A 1 114 ? -4.664 -22.470 -24.487 1.00 44.09 114 SER A CA 1
ATOM 748 C C . SER A 1 114 ? -4.796 -21.393 -25.576 1.00 44.09 114 SER A C 1
ATOM 750 O O . SER A 1 114 ? -5.572 -21.564 -26.514 1.00 44.09 114 SER A O 1
ATOM 752 N N . GLY A 1 115 ? -3.999 -20.322 -25.489 1.00 35.62 115 GLY A N 1
ATOM 753 C CA . GLY A 1 115 ? -3.870 -19.312 -26.544 1.00 35.62 115 GLY A CA 1
ATOM 754 C C . GLY A 1 115 ? -3.132 -18.057 -26.080 1.00 35.62 115 GLY A C 1
ATOM 755 O O . GLY A 1 115 ? -3.760 -17.073 -25.711 1.00 35.62 115 GLY A O 1
ATOM 756 N N . ALA A 1 116 ? -1.798 -18.083 -26.084 1.00 44.41 116 ALA A N 1
ATOM 757 C CA . ALA A 1 116 ? -0.974 -16.916 -25.772 1.00 44.41 116 ALA A CA 1
ATOM 758 C C . ALA A 1 116 ? -0.733 -16.045 -27.020 1.00 44.41 116 ALA A C 1
ATOM 760 O O . ALA A 1 116 ? -0.224 -16.556 -28.019 1.00 44.41 116 ALA A O 1
ATOM 761 N N . PRO A 1 117 ? -0.976 -14.726 -26.962 1.00 43.94 117 PRO A N 1
ATOM 762 C CA . PRO A 1 117 ? -0.158 -13.748 -27.662 1.00 43.94 117 PRO A CA 1
ATOM 763 C C . PRO A 1 117 ? 0.951 -13.251 -26.718 1.00 43.94 117 PRO A C 1
ATOM 765 O O . PRO A 1 117 ? 0.718 -13.051 -25.527 1.00 43.94 117 PRO A O 1
ATOM 768 N N . SER A 1 118 ? 2.170 -13.075 -27.234 1.00 56.25 118 SER A N 1
ATOM 769 C CA . SER A 1 118 ? 3.311 -12.539 -26.480 1.00 56.25 118 SER A CA 1
ATOM 770 C C . SER A 1 118 ? 2.968 -11.212 -25.797 1.00 56.25 118 SER A C 1
ATOM 772 O O . SER A 1 118 ? 2.815 -10.186 -26.454 1.00 56.25 118 SER A O 1
ATOM 774 N N . VAL A 1 119 ? 2.908 -11.246 -24.469 1.00 49.81 119 VAL A N 1
ATOM 775 C CA . VAL A 1 119 ? 2.947 -10.089 -23.570 1.00 49.81 119 VAL A CA 1
ATOM 776 C C . VAL A 1 119 ? 4.294 -10.165 -22.853 1.00 49.81 119 VAL A C 1
ATOM 778 O O . VAL A 1 119 ? 4.715 -11.266 -22.490 1.00 49.81 119 VAL A O 1
ATOM 781 N N . LEU A 1 120 ? 5.002 -9.036 -22.704 1.00 50.47 120 LEU A N 1
ATOM 782 C CA . LEU A 1 120 ? 6.242 -8.978 -21.923 1.00 50.47 120 LEU A CA 1
ATOM 783 C C . LEU A 1 120 ? 6.023 -9.688 -20.583 1.00 50.47 120 LEU A C 1
ATOM 785 O O . LEU A 1 120 ? 5.056 -9.402 -19.878 1.00 50.47 120 LEU A O 1
ATOM 789 N N . ALA A 1 121 ? 6.892 -10.649 -20.270 1.00 46.72 121 ALA A N 1
ATOM 790 C CA . ALA A 1 121 ? 6.777 -11.425 -19.050 1.00 46.72 121 ALA A CA 1
ATOM 791 C C . ALA A 1 121 ? 6.799 -10.477 -17.839 1.00 46.72 121 ALA A C 1
ATOM 793 O O . ALA A 1 121 ? 7.683 -9.619 -17.773 1.00 46.72 121 ALA A O 1
ATOM 794 N N . PRO A 1 122 ? 5.881 -10.619 -16.868 1.00 52.03 122 PRO A N 1
ATOM 795 C CA . PRO A 1 122 ? 6.071 -9.973 -15.584 1.00 52.03 122 PRO A CA 1
ATOM 796 C C . PRO A 1 122 ? 7.364 -10.532 -14.990 1.00 52.03 122 PRO A C 1
ATOM 798 O O . PRO A 1 122 ? 7.528 -11.755 -14.908 1.00 52.03 122 PRO A O 1
ATOM 801 N N . THR A 1 123 ? 8.283 -9.654 -14.584 1.00 54.19 123 THR A N 1
ATOM 802 C CA . THR A 1 123 ? 9.401 -10.027 -13.716 1.00 54.19 123 THR A CA 1
ATOM 803 C C . THR A 1 123 ? 8.784 -10.669 -12.481 1.00 54.19 123 THR A C 1
ATOM 805 O O . THR A 1 123 ? 8.245 -9.994 -11.606 1.00 54.19 123 THR A O 1
ATOM 808 N N . THR A 1 124 ? 8.746 -12.000 -12.467 1.00 55.94 124 THR A N 1
ATOM 809 C CA . THR A 1 124 ? 8.172 -12.766 -11.369 1.00 55.94 124 THR A CA 1
ATOM 810 C C . THR A 1 124 ? 9.019 -12.441 -10.157 1.00 55.94 124 THR A C 1
ATOM 812 O O . THR A 1 124 ? 10.197 -12.775 -10.134 1.00 55.94 124 THR A O 1
ATOM 815 N N . GLY A 1 125 ? 8.448 -11.734 -9.182 1.00 61.12 125 GLY A N 1
ATOM 816 C CA . GLY A 1 125 ? 9.175 -11.414 -7.965 1.00 61.12 125 GLY A CA 1
ATOM 817 C C . GLY A 1 125 ? 9.670 -12.682 -7.286 1.00 61.12 125 GLY A C 1
ATOM 818 O O . GLY A 1 125 ? 8.859 -13.513 -6.876 1.00 61.12 125 GLY A O 1
ATOM 819 N N . THR A 1 126 ? 10.992 -12.842 -7.210 1.00 75.44 126 THR A N 1
ATOM 820 C CA . THR A 1 126 ? 11.649 -13.982 -6.556 1.00 75.44 126 THR A CA 1
ATOM 821 C C . THR A 1 126 ? 11.661 -13.817 -5.036 1.00 75.44 126 THR A C 1
ATOM 823 O O . THR A 1 126 ? 11.780 -14.797 -4.301 1.00 75.44 126 THR A O 1
ATOM 826 N N . ARG A 1 127 ? 11.531 -12.580 -4.535 1.00 89.25 127 ARG A N 1
ATOM 827 C CA . ARG A 1 127 ? 11.549 -12.271 -3.101 1.00 89.25 127 ARG A CA 1
ATOM 828 C C . ARG A 1 127 ? 10.134 -12.238 -2.543 1.00 89.25 127 ARG A C 1
ATOM 830 O O . ARG A 1 127 ? 9.201 -11.796 -3.210 1.00 89.25 127 ARG A O 1
ATOM 837 N N . VAL A 1 128 ? 9.986 -12.690 -1.301 1.00 93.94 128 VAL A N 1
ATOM 838 C CA . VAL A 1 128 ? 8.715 -12.672 -0.574 1.00 93.94 128 VAL A CA 1
ATOM 839 C C . VAL A 1 128 ? 8.870 -11.790 0.651 1.00 93.94 128 VAL A C 1
ATOM 841 O O . VAL A 1 128 ? 9.752 -12.015 1.476 1.00 93.94 128 VAL A O 1
ATOM 844 N N . PHE A 1 129 ? 7.997 -10.798 0.753 1.00 96.19 129 PHE A N 1
ATOM 845 C CA . PHE A 1 129 ? 7.839 -9.945 1.917 1.00 96.19 129 PHE A CA 1
ATOM 846 C C . PHE A 1 129 ? 6.600 -10.402 2.669 1.00 96.19 129 PHE A C 1
ATOM 848 O O . PHE A 1 129 ? 5.516 -10.481 2.093 1.00 96.19 129 PHE A O 1
ATOM 855 N N . THR A 1 130 ? 6.762 -10.700 3.952 1.00 97.94 130 THR A N 1
ATOM 856 C CA . THR A 1 130 ? 5.655 -11.084 4.825 1.00 97.94 130 THR A CA 1
ATOM 857 C C . THR A 1 130 ? 5.252 -9.872 5.648 1.00 97.94 130 THR A C 1
ATOM 859 O O . THR A 1 130 ? 5.977 -9.451 6.546 1.00 97.94 130 THR A O 1
ATOM 862 N N . LEU A 1 131 ? 4.106 -9.296 5.312 1.00 98.19 131 LEU A N 1
ATOM 863 C CA . LEU A 1 131 ? 3.501 -8.185 6.029 1.00 98.19 131 LEU A CA 1
ATOM 864 C C . LEU A 1 131 ? 2.625 -8.759 7.140 1.00 98.19 131 LEU A C 1
ATOM 866 O O . LEU A 1 131 ? 1.757 -9.585 6.862 1.00 98.19 131 LEU A O 1
ATOM 870 N N . VAL A 1 132 ? 2.841 -8.333 8.381 1.00 98.44 132 VAL A N 1
ATOM 871 C CA . VAL A 1 132 ? 2.081 -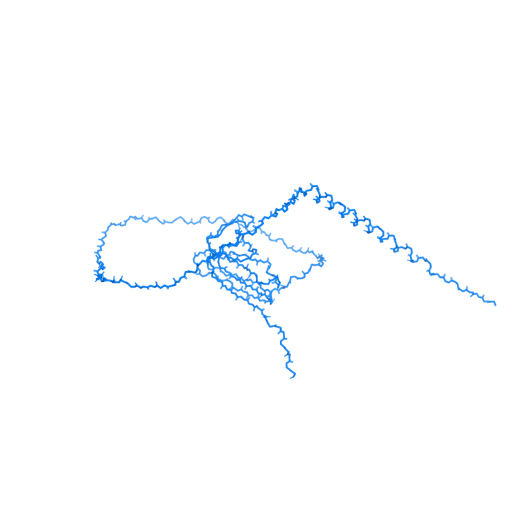8.819 9.537 1.00 98.44 132 VAL A CA 1
ATOM 872 C C . VAL A 1 132 ? 1.498 -7.636 10.285 1.00 98.44 132 VAL A C 1
ATOM 874 O O . VAL A 1 132 ? 2.227 -6.710 10.641 1.00 98.44 132 VAL A O 1
ATOM 877 N N . ASN A 1 133 ? 0.192 -7.674 10.531 1.00 98.56 133 ASN A N 1
ATOM 878 C CA . ASN A 1 133 ? -0.463 -6.705 11.390 1.00 98.56 133 ASN A CA 1
ATOM 879 C C . ASN A 1 133 ? -0.637 -7.283 12.800 1.00 98.56 133 ASN A C 1
ATOM 881 O O . ASN A 1 133 ? -1.461 -8.167 13.022 1.00 98.56 133 ASN A O 1
ATOM 885 N N . HIS A 1 134 ? 0.148 -6.769 13.744 1.00 98.25 134 HIS A N 1
ATOM 886 C CA . HIS A 1 134 ? 0.072 -7.121 15.163 1.00 98.25 134 HIS A CA 1
ATOM 887 C C . HIS A 1 134 ? -0.705 -6.104 16.009 1.00 98.25 134 HIS A C 1
ATOM 889 O O . HIS A 1 134 ? -0.762 -6.271 17.224 1.00 98.25 134 HIS A O 1
ATOM 895 N N . VAL A 1 135 ? -1.268 -5.055 15.401 1.00 97.75 135 VAL A N 1
ATOM 896 C CA . VAL A 1 135 ? -2.106 -4.085 16.115 1.00 97.75 135 VAL A CA 1
ATOM 897 C C . VAL A 1 135 ? -3.584 -4.480 16.043 1.00 97.75 135 VAL A C 1
ATOM 899 O O . VAL A 1 135 ? -3.992 -5.265 15.186 1.00 97.75 135 VAL A O 1
ATOM 902 N N . ASP A 1 136 ? -4.391 -3.920 16.945 1.00 98.00 136 ASP A N 1
ATOM 903 C CA . ASP A 1 136 ? -5.818 -4.244 17.097 1.00 98.00 136 ASP A CA 1
ATOM 904 C C . ASP A 1 136 ? -6.739 -3.480 16.123 1.00 98.00 136 ASP A C 1
ATOM 906 O O . ASP A 1 136 ? -7.964 -3.558 16.212 1.00 98.00 136 ASP A O 1
ATOM 910 N N . GLU A 1 137 ? -6.165 -2.761 15.157 1.00 97.69 137 GLU A N 1
ATOM 911 C CA . GLU A 1 137 ? -6.887 -2.027 14.117 1.00 97.69 137 GLU A CA 1
ATOM 912 C C . GLU A 1 137 ? -6.497 -2.479 12.704 1.00 97.69 137 GLU A C 1
ATOM 914 O O . GLU A 1 137 ? -5.467 -3.116 12.488 1.00 97.69 137 GLU A O 1
ATOM 919 N N . THR A 1 138 ? -7.341 -2.169 11.716 1.00 98.62 138 THR A N 1
ATOM 920 C CA . THR A 1 138 ? -7.005 -2.441 10.311 1.00 98.62 138 THR A CA 1
ATOM 921 C C . THR A 1 138 ? -5.967 -1.436 9.828 1.00 98.62 138 THR A C 1
ATOM 923 O O . THR A 1 138 ? -6.160 -0.230 9.958 1.00 98.62 138 THR A O 1
ATOM 926 N N . VAL A 1 139 ? -4.900 -1.940 9.210 1.00 98.69 139 VAL A N 1
ATOM 927 C CA . VAL A 1 139 ? -3.858 -1.131 8.575 1.00 98.69 139 VAL A CA 1
ATOM 928 C C . VAL A 1 139 ? -3.928 -1.331 7.068 1.00 98.69 139 VAL A C 1
ATOM 930 O O . VAL A 1 139 ? -4.005 -2.457 6.574 1.00 98.69 139 VAL A O 1
ATOM 933 N N . TRP A 1 140 ? -3.863 -0.242 6.310 1.00 98.75 140 TRP A N 1
ATOM 934 C CA . TRP A 1 140 ? -3.751 -0.295 4.858 1.00 98.75 140 TRP A CA 1
ATOM 935 C C . TRP A 1 140 ? -2.301 -0.101 4.466 1.00 98.75 140 TRP A C 1
ATOM 937 O O . TRP A 1 140 ? -1.768 0.999 4.564 1.00 98.75 140 TRP A O 1
ATOM 947 N N . VAL A 1 141 ? -1.648 -1.149 3.982 1.00 98.75 141 VAL A N 1
ATOM 948 C CA . VAL A 1 141 ? -0.255 -1.029 3.550 1.00 98.75 141 VAL A CA 1
ATOM 949 C C . VAL A 1 141 ? -0.213 -0.321 2.200 1.00 98.75 141 VAL A C 1
ATOM 951 O O . VAL A 1 141 ? -0.977 -0.669 1.294 1.00 98.75 141 VAL A O 1
ATOM 954 N N . GLY A 1 142 ? 0.644 0.689 2.083 1.00 98.50 142 GLY A N 1
ATOM 955 C CA . GLY A 1 142 ? 1.033 1.313 0.822 1.00 98.50 142 GLY A CA 1
ATOM 956 C C . GLY A 1 142 ? 2.436 0.867 0.417 1.00 98.50 142 GLY A C 1
ATOM 957 O O . GLY A 1 142 ? 3.271 0.579 1.277 1.00 98.50 142 GLY A O 1
ATOM 958 N N . ALA A 1 143 ? 2.692 0.801 -0.887 1.00 98.12 143 ALA A N 1
ATOM 959 C CA . ALA A 1 143 ? 4.031 0.667 -1.439 1.00 98.12 143 ALA A CA 1
ATOM 960 C C . ALA A 1 143 ? 4.302 1.746 -2.482 1.00 98.12 143 ALA A C 1
ATOM 962 O O . ALA A 1 143 ? 3.414 2.179 -3.212 1.00 98.12 143 ALA A O 1
ATOM 963 N N . GLY A 1 144 ? 5.556 2.162 -2.553 1.00 95.62 144 GLY A N 1
ATOM 964 C CA . GLY A 1 144 ? 6.015 3.229 -3.425 1.00 95.62 144 GLY A CA 1
ATOM 965 C C . GLY A 1 144 ? 7.447 2.945 -3.826 1.00 95.62 144 GLY A C 1
ATOM 966 O O . GLY A 1 144 ? 8.222 2.389 -3.048 1.00 95.62 144 GLY A O 1
ATOM 967 N N . GLN A 1 145 ? 7.787 3.286 -5.058 1.00 93.19 145 GLN A N 1
ATOM 968 C CA . GLN A 1 145 ? 9.057 2.907 -5.662 1.00 93.19 145 GLN A CA 1
ATOM 969 C C . GLN A 1 145 ? 9.932 4.129 -5.851 1.00 93.19 145 GLN A C 1
ATOM 971 O O . GLN A 1 145 ? 9.433 5.201 -6.185 1.00 93.19 145 GLN A O 1
ATOM 976 N N . GLN A 1 146 ? 11.233 3.950 -5.651 1.00 91.38 146 GLN A N 1
ATOM 977 C CA . GLN A 1 146 ? 12.211 5.003 -5.884 1.00 91.38 146 GLN A CA 1
ATOM 978 C C . GLN A 1 146 ? 12.758 4.975 -7.312 1.00 91.38 146 GLN A C 1
ATOM 980 O O . GLN A 1 146 ? 13.161 6.011 -7.839 1.00 91.38 146 GLN A O 1
ATOM 985 N N . THR A 1 147 ? 12.741 3.806 -7.956 1.00 88.50 147 THR A N 1
ATOM 986 C CA . THR A 1 147 ? 13.072 3.632 -9.374 1.00 88.50 147 THR A CA 1
ATOM 987 C C . THR A 1 147 ? 11.826 3.278 -10.181 1.00 88.50 147 THR A C 1
ATOM 989 O O . THR A 1 147 ? 10.882 2.692 -9.655 1.00 88.50 147 THR A O 1
ATOM 992 N N . ALA A 1 148 ? 11.828 3.631 -11.470 1.00 85.81 148 ALA A N 1
ATOM 993 C CA . ALA A 1 148 ? 10.712 3.335 -12.370 1.00 85.81 148 ALA A CA 1
ATOM 994 C C . ALA A 1 148 ? 10.524 1.826 -12.597 1.00 85.81 148 ALA A C 1
ATOM 996 O O . ALA A 1 148 ? 9.399 1.355 -12.679 1.00 85.81 148 ALA A O 1
ATOM 997 N N . GLU A 1 149 ? 11.621 1.069 -12.670 1.00 85.94 149 GLU A N 1
ATOM 998 C CA . GLU A 1 149 ? 11.601 -0.378 -12.869 1.00 85.94 149 GLU A CA 1
ATOM 999 C C . GLU A 1 149 ? 12.662 -1.065 -11.988 1.00 85.94 149 GLU A C 1
ATOM 1001 O O . GLU A 1 149 ? 13.681 -0.438 -11.663 1.00 85.94 149 GLU A O 1
ATOM 1006 N N . PRO A 1 150 ? 12.456 -2.343 -11.616 1.00 89.44 150 PRO A N 1
ATOM 1007 C CA . PRO A 1 150 ? 11.237 -3.126 -11.846 1.00 89.44 150 PRO A CA 1
ATOM 1008 C C . PRO A 1 150 ? 10.054 -2.661 -10.979 1.00 89.44 150 PRO A C 1
ATOM 1010 O O . PRO A 1 150 ? 10.230 -2.403 -9.789 1.00 89.44 150 PRO A O 1
ATOM 1013 N N . ALA A 1 151 ? 8.855 -2.564 -11.559 1.00 89.31 151 ALA A N 1
ATOM 1014 C CA . ALA A 1 151 ? 7.645 -2.096 -10.882 1.00 89.31 151 ALA A CA 1
ATOM 1015 C C . ALA A 1 151 ? 6.943 -3.161 -10.010 1.00 89.31 151 ALA A C 1
ATOM 1017 O O . ALA A 1 151 ? 6.978 -4.355 -10.318 1.00 89.31 151 ALA A O 1
ATOM 1018 N N . LEU A 1 152 ? 6.247 -2.745 -8.943 1.00 92.94 152 LEU A N 1
ATOM 1019 C CA . LEU A 1 152 ? 5.261 -3.611 -8.280 1.00 92.94 152 LEU A CA 1
ATOM 1020 C C . LEU A 1 152 ? 3.932 -3.563 -9.035 1.00 92.94 152 LEU A C 1
ATOM 1022 O O . LEU A 1 152 ? 3.415 -2.493 -9.334 1.00 92.94 152 LEU A O 1
ATOM 1026 N N . ALA A 1 153 ? 3.327 -4.728 -9.272 1.00 91.56 153 ALA A N 1
ATOM 1027 C CA . ALA A 1 153 ? 2.008 -4.818 -9.906 1.00 91.56 153 ALA A CA 1
ATOM 1028 C C . ALA A 1 153 ? 0.858 -4.333 -9.001 1.00 91.56 153 ALA A C 1
ATOM 1030 O O . ALA A 1 153 ? -0.241 -4.050 -9.471 1.00 91.56 153 ALA A O 1
ATOM 1031 N N . THR A 1 154 ? 1.081 -4.288 -7.689 1.00 96.00 154 THR A N 1
ATOM 1032 C CA . THR A 1 154 ? 0.114 -3.843 -6.681 1.00 96.00 154 THR A CA 1
ATOM 1033 C C . THR A 1 154 ? 0.870 -3.010 -5.661 1.00 96.00 154 THR A C 1
ATOM 1035 O O . THR A 1 154 ? 1.966 -3.387 -5.254 1.00 96.00 154 THR A O 1
ATOM 1038 N N . THR A 1 155 ? 0.295 -1.881 -5.269 1.00 98.00 155 THR A N 1
ATOM 1039 C CA . THR A 1 155 ? 0.906 -0.889 -4.378 1.00 98.00 155 THR A CA 1
ATOM 1040 C C . THR A 1 155 ? 0.035 -0.570 -3.163 1.00 98.00 155 THR A C 1
ATOM 1042 O O . THR A 1 155 ? 0.350 0.338 -2.397 1.00 98.00 155 THR A O 1
ATOM 1045 N N . GLY A 1 156 ? -1.062 -1.305 -2.964 1.00 98.19 156 GLY A N 1
ATOM 1046 C CA . GLY A 1 156 ? -1.969 -1.134 -1.835 1.00 98.19 156 GLY A CA 1
ATOM 1047 C C . GLY A 1 156 ? -2.619 -2.437 -1.378 1.00 98.19 156 GLY A C 1
ATOM 1048 O O . GLY A 1 156 ? -3.085 -3.217 -2.211 1.00 98.19 156 GLY A O 1
ATOM 1049 N N . TRP A 1 157 ? -2.693 -2.650 -0.062 1.00 98.56 157 TRP A N 1
ATOM 1050 C CA . TRP A 1 157 ? -3.321 -3.824 0.559 1.00 98.56 157 TRP A CA 1
ATOM 1051 C C . TRP A 1 157 ? -4.079 -3.450 1.830 1.00 98.56 157 TRP A C 1
ATOM 1053 O O . TRP A 1 157 ? -3.769 -2.448 2.469 1.00 98.56 157 TRP A O 1
ATOM 1063 N N . VAL A 1 158 ? -5.046 -4.285 2.215 1.00 98.38 158 VAL A N 1
ATOM 1064 C CA . VAL A 1 158 ? -5.741 -4.206 3.508 1.00 98.38 158 VAL A CA 1
ATOM 1065 C C . VAL A 1 158 ? -5.222 -5.323 4.401 1.00 98.38 158 VAL A C 1
ATOM 1067 O O . VAL A 1 158 ? -5.277 -6.490 4.011 1.00 98.38 158 VAL A O 1
ATOM 1070 N N . LEU A 1 159 ? -4.747 -4.979 5.593 1.00 98.56 159 LEU A N 1
ATOM 1071 C CA . LEU A 1 159 ? -4.335 -5.925 6.624 1.00 98.56 159 LEU A CA 1
ATOM 1072 C C . LEU A 1 159 ? -5.194 -5.714 7.882 1.00 98.56 159 LEU A C 1
ATOM 1074 O O . LEU A 1 159 ? -4.893 -4.834 8.692 1.00 98.56 159 LEU A O 1
ATOM 1078 N N . PRO A 1 160 ? -6.259 -6.510 8.076 1.00 98.62 160 PRO A N 1
ATOM 1079 C CA . PRO A 1 160 ? -7.002 -6.538 9.336 1.00 98.62 160 PRO A CA 1
ATOM 1080 C C . PRO A 1 160 ? -6.126 -6.970 10.531 1.00 98.62 160 PRO A C 1
ATOM 1082 O O . PRO A 1 160 ? -5.041 -7.523 10.319 1.00 98.62 160 PRO A O 1
ATOM 1085 N N . PRO A 1 161 ? -6.591 -6.770 11.777 1.00 98.62 161 PRO A N 1
ATOM 1086 C CA . PRO A 1 161 ? -5.878 -7.206 12.978 1.00 98.62 161 PRO A CA 1
ATOM 1087 C C . PRO A 1 161 ? -5.494 -8.688 12.935 1.00 98.62 161 PRO A C 1
ATOM 1089 O O . PRO A 1 161 ? -6.309 -9.541 12.575 1.00 98.62 161 PRO A O 1
ATOM 1092 N N . GLY A 1 162 ? -4.246 -8.999 13.289 1.00 98.06 162 GLY A N 1
ATOM 1093 C CA . GLY A 1 162 ? -3.714 -10.366 13.334 1.00 98.06 162 GLY A CA 1
ATOM 1094 C C . GLY A 1 162 ? -3.459 -11.014 11.967 1.00 98.06 162 GLY A C 1
ATOM 1095 O O . GLY A 1 162 ? -3.006 -12.159 11.909 1.00 98.06 162 GLY A O 1
ATOM 1096 N N . VAL A 1 163 ? -3.741 -10.323 10.858 1.00 98.38 163 VAL A N 1
ATOM 1097 C CA . VAL A 1 163 ? -3.584 -10.887 9.513 1.00 98.38 163 VAL A CA 1
ATOM 1098 C C . VAL A 1 163 ? -2.134 -10.801 9.047 1.00 98.38 163 VAL A C 1
ATOM 1100 O O . VAL A 1 163 ? -1.433 -9.809 9.252 1.00 98.38 163 VAL A O 1
ATOM 1103 N N . THR A 1 164 ? -1.704 -11.863 8.367 1.00 98.44 164 THR A N 1
ATOM 1104 C CA . THR A 1 164 ? -0.431 -11.943 7.652 1.00 98.44 164 THR A CA 1
ATOM 1105 C C . THR A 1 164 ? -0.679 -12.036 6.149 1.00 98.44 164 THR A C 1
ATOM 1107 O O . THR A 1 164 ? -1.520 -12.818 5.705 1.00 98.44 164 THR A O 1
ATOM 1110 N N . LEU A 1 165 ? 0.079 -11.274 5.363 1.00 97.25 165 LEU A N 1
ATOM 1111 C CA . LEU A 1 165 ? 0.019 -11.256 3.906 1.00 97.25 165 LEU A CA 1
ATOM 1112 C C . LEU A 1 165 ? 1.418 -11.417 3.307 1.00 97.25 165 LEU A C 1
ATOM 1114 O O . LEU A 1 165 ? 2.335 -10.674 3.642 1.00 97.25 165 LEU A O 1
ATOM 1118 N N . ALA A 1 166 ? 1.565 -12.347 2.366 1.00 96.88 166 ALA A N 1
ATOM 1119 C CA . ALA A 1 166 ? 2.781 -12.490 1.575 1.00 96.88 166 ALA A CA 1
ATOM 1120 C C . ALA A 1 166 ? 2.679 -11.681 0.272 1.00 96.88 166 ALA A C 1
ATOM 1122 O O . ALA A 1 166 ? 1.776 -11.904 -0.536 1.00 96.88 166 ALA A O 1
ATOM 1123 N N . VAL A 1 167 ? 3.633 -10.779 0.043 1.00 95.56 167 VAL A N 1
ATOM 1124 C CA . VAL A 1 167 ? 3.769 -9.973 -1.177 1.00 95.56 167 VAL A CA 1
ATOM 1125 C C . VAL A 1 167 ? 5.029 -10.404 -1.915 1.00 95.56 167 VAL A C 1
ATOM 1127 O O . VAL A 1 167 ? 6.112 -10.473 -1.335 1.00 95.56 167 VAL A O 1
ATOM 1130 N N . ARG A 1 168 ? 4.902 -10.702 -3.211 1.00 93.56 168 ARG A N 1
ATOM 1131 C CA . ARG A 1 168 ? 6.062 -10.973 -4.066 1.00 93.56 168 ARG A CA 1
ATOM 1132 C C . ARG A 1 168 ? 6.637 -9.669 -4.589 1.00 93.56 168 ARG A C 1
ATOM 1134 O O . ARG A 1 168 ? 5.904 -8.849 -5.134 1.00 93.56 168 ARG A O 1
ATOM 1141 N N . VAL A 1 169 ? 7.947 -9.522 -4.457 1.00 93.69 169 VAL A N 1
ATOM 1142 C CA . VAL A 1 169 ? 8.684 -8.324 -4.855 1.00 93.69 169 VAL A CA 1
ATOM 1143 C C . VAL A 1 169 ? 9.758 -8.717 -5.875 1.00 93.69 169 VAL A C 1
ATOM 1145 O O . VAL A 1 169 ? 10.453 -9.719 -5.662 1.00 93.69 169 VAL A O 1
ATOM 1148 N N . PRO A 1 170 ? 9.884 -7.984 -6.999 1.00 91.06 170 PRO A N 1
ATOM 1149 C CA . PRO A 1 170 ? 10.957 -8.171 -7.966 1.00 91.06 170 PRO A CA 1
ATOM 1150 C C . PRO A 1 170 ? 12.342 -8.151 -7.324 1.00 91.06 170 PRO A C 1
ATOM 1152 O O . PRO A 1 170 ? 12.621 -7.375 -6.411 1.00 91.06 170 PRO A O 1
ATOM 1155 N N . ASP A 1 171 ? 13.239 -8.977 -7.852 1.00 87.81 171 ASP A N 1
ATOM 1156 C CA . ASP A 1 171 ? 14.667 -8.737 -7.673 1.00 87.81 171 ASP A CA 1
ATOM 1157 C C . ASP A 1 171 ? 15.020 -7.345 -8.220 1.00 87.81 171 ASP A C 1
ATOM 1159 O O . ASP A 1 171 ? 14.377 -6.875 -9.152 1.00 87.81 171 ASP A O 1
ATOM 1163 N N . HIS A 1 172 ? 16.022 -6.677 -7.645 1.00 88.56 172 HIS A N 1
ATOM 1164 C CA . HIS A 1 172 ? 16.407 -5.300 -8.009 1.00 88.56 172 HIS A CA 1
ATOM 1165 C C . HIS A 1 172 ? 15.366 -4.210 -7.700 1.00 88.56 172 HIS A C 1
ATOM 1167 O O . HIS A 1 172 ? 15.551 -3.057 -8.085 1.00 88.56 172 HIS A O 1
ATOM 1173 N N . TRP A 1 173 ? 14.284 -4.539 -6.987 1.00 92.25 173 TRP A N 1
ATOM 1174 C CA . TRP A 1 173 ? 13.315 -3.541 -6.545 1.00 92.25 173 TRP A CA 1
ATOM 1175 C C . TRP A 1 173 ? 13.932 -2.558 -5.544 1.00 92.25 173 TRP A C 1
ATOM 1177 O O . TRP A 1 173 ? 14.527 -2.964 -4.541 1.00 92.25 173 TRP A O 1
ATOM 1187 N N . ASN A 1 174 ? 13.738 -1.266 -5.806 1.00 94.00 174 ASN A N 1
ATOM 1188 C CA . ASN A 1 174 ? 14.105 -0.177 -4.913 1.00 94.00 174 ASN A CA 1
ATOM 1189 C C . ASN A 1 174 ? 12.850 0.621 -4.554 1.00 94.00 174 ASN A C 1
ATOM 1191 O O . ASN A 1 174 ? 12.224 1.254 -5.412 1.00 94.00 174 ASN A O 1
ATOM 1195 N N . GLY A 1 175 ? 12.458 0.564 -3.288 1.00 95.38 175 GLY A N 1
ATOM 1196 C CA . GLY A 1 175 ? 11.220 1.168 -2.835 1.00 95.38 175 GLY A CA 1
ATOM 1197 C C . GLY A 1 175 ? 10.972 0.968 -1.354 1.00 95.38 175 GLY A C 1
ATOM 1198 O O . GLY A 1 175 ? 11.865 0.631 -0.577 1.00 95.38 175 GLY A O 1
ATOM 1199 N N . ARG A 1 176 ? 9.729 1.215 -0.959 1.00 97.19 176 ARG A N 1
ATOM 1200 C CA . ARG A 1 176 ? 9.318 1.225 0.437 1.00 97.19 176 ARG A CA 1
ATOM 1201 C C . ARG A 1 176 ? 7.893 0.770 0.641 1.00 97.19 176 ARG A C 1
ATOM 1203 O O . ARG A 1 176 ? 7.050 0.947 -0.238 1.00 97.19 176 ARG A O 1
ATOM 1210 N N . PHE A 1 177 ? 7.651 0.248 1.835 1.00 98.38 177 PHE A N 1
ATOM 1211 C CA . PHE A 1 177 ? 6.328 -0.019 2.381 1.00 98.38 177 PHE A CA 1
ATOM 1212 C C . PHE A 1 177 ? 6.060 0.910 3.568 1.00 98.38 177 PHE A C 1
ATOM 1214 O O . PHE A 1 177 ? 6.989 1.287 4.286 1.00 98.38 177 PHE A O 1
ATOM 1221 N N . TRP A 1 178 ? 4.795 1.257 3.790 1.00 98.62 178 TRP A N 1
ATOM 1222 C CA . TRP A 1 178 ? 4.348 1.977 4.985 1.00 98.62 178 TRP A CA 1
ATOM 1223 C C . TRP A 1 178 ? 2.925 1.574 5.366 1.00 98.62 178 TRP A C 1
ATOM 1225 O O . TRP A 1 178 ? 2.158 1.082 4.535 1.00 98.62 178 TRP A O 1
ATOM 1235 N N . GLY A 1 179 ? 2.576 1.776 6.635 1.00 98.25 179 GLY A N 1
ATOM 1236 C CA . GLY A 1 179 ? 1.209 1.616 7.124 1.00 98.25 179 GLY A CA 1
ATOM 1237 C C . GLY A 1 179 ? 0.394 2.896 6.946 1.00 98.25 179 GLY A C 1
ATOM 1238 O O . GLY A 1 179 ? 0.922 3.995 7.110 1.00 98.25 179 GLY A O 1
ATOM 1239 N N . ARG A 1 180 ? -0.891 2.740 6.629 1.00 98.81 180 ARG A N 1
ATOM 1240 C CA . ARG A 1 180 ? -1.904 3.801 6.633 1.00 98.81 180 ARG A CA 1
ATOM 1241 C C . ARG A 1 180 ? -3.016 3.427 7.604 1.00 98.81 180 ARG A C 1
ATOM 1243 O O . ARG A 1 180 ? -3.385 2.250 7.677 1.00 98.81 180 ARG A O 1
ATOM 1250 N N . THR A 1 181 ? -3.556 4.409 8.312 1.00 98.50 181 THR A N 1
ATOM 1251 C CA . THR A 1 181 ? -4.626 4.218 9.306 1.00 98.50 181 THR A CA 1
ATOM 1252 C C . THR A 1 181 ? -5.839 5.090 8.991 1.00 98.50 181 THR A C 1
ATOM 1254 O O . THR A 1 181 ? -5.747 6.042 8.211 1.00 98.50 181 THR A O 1
ATOM 1257 N N . GLY A 1 182 ? -6.995 4.735 9.562 1.00 98.12 182 GLY A N 1
ATOM 1258 C CA . GLY A 1 182 ? -8.230 5.513 9.412 1.00 98.12 182 GLY A CA 1
ATOM 1259 C C . GLY A 1 182 ? -8.729 5.620 7.967 1.00 98.12 182 GLY A C 1
ATOM 1260 O O . GLY A 1 182 ? -9.278 6.646 7.578 1.00 98.12 182 GLY A O 1
ATOM 1261 N N . CYS A 1 183 ? -8.489 4.601 7.135 1.00 98.62 183 CYS A N 1
ATOM 1262 C CA . CYS A 1 183 ? -8.803 4.696 5.715 1.00 98.62 183 CYS A CA 1
ATOM 1263 C C . CYS A 1 183 ? -10.262 4.362 5.388 1.00 98.62 183 CYS A C 1
ATOM 1265 O O . CYS A 1 183 ? -10.845 3.417 5.920 1.00 98.62 183 CYS A O 1
ATOM 1267 N N . SER A 1 184 ? -10.807 5.068 4.400 1.00 98.38 184 SER A N 1
ATOM 1268 C CA . SER A 1 184 ? -12.086 4.755 3.762 1.00 98.38 184 SER A CA 1
ATOM 1269 C C . SER A 1 184 ? -11.959 4.958 2.258 1.00 98.38 184 SER A C 1
ATOM 1271 O O . SER A 1 184 ? -11.491 6.007 1.823 1.00 98.38 184 SER A O 1
ATOM 1273 N N . PHE A 1 185 ? -12.361 3.959 1.467 1.00 98.50 185 PHE A N 1
ATOM 1274 C CA . PHE A 1 185 ? -12.307 3.989 0.005 1.00 98.50 185 PHE A CA 1
ATOM 1275 C C . PHE A 1 185 ? -13.650 3.573 -0.596 1.00 98.50 185 PHE A C 1
ATOM 1277 O O . PHE A 1 185 ? -14.316 2.669 -0.093 1.00 98.50 185 PHE A O 1
ATOM 1284 N N . ASP A 1 186 ? -14.025 4.208 -1.702 1.00 98.25 186 ASP A N 1
ATOM 1285 C CA . ASP A 1 186 ? -15.160 3.812 -2.526 1.00 98.25 186 ASP A CA 1
ATOM 1286 C C . ASP A 1 186 ? -14.830 2.592 -3.412 1.00 98.25 186 ASP A C 1
ATOM 1288 O O . ASP A 1 186 ? -13.696 2.110 -3.476 1.00 98.25 186 ASP A O 1
ATOM 1292 N N . ALA A 1 187 ? -15.827 2.100 -4.154 1.00 97.50 187 ALA A N 1
ATOM 1293 C CA . ALA A 1 187 ? -15.662 0.961 -5.062 1.00 97.50 187 ALA A CA 1
ATOM 1294 C C . ALA A 1 187 ? -14.681 1.220 -6.226 1.00 97.50 187 ALA A C 1
ATOM 1296 O O . ALA A 1 187 ? -14.232 0.275 -6.870 1.00 97.50 187 ALA A O 1
ATOM 1297 N N . SER A 1 188 ? -14.340 2.484 -6.502 1.00 97.88 188 SER A N 1
ATOM 1298 C CA . SER A 1 188 ? -13.318 2.866 -7.485 1.00 97.88 188 SER A CA 1
ATOM 1299 C C . SER A 1 188 ? -11.911 2.967 -6.882 1.00 97.88 188 SER A C 1
ATOM 1301 O O . SER A 1 188 ? -10.961 3.300 -7.590 1.00 97.88 188 SER A O 1
ATOM 1303 N N . GLY A 1 189 ? -11.760 2.682 -5.584 1.00 98.06 189 GLY A N 1
ATOM 1304 C CA . GLY A 1 189 ? -10.494 2.780 -4.863 1.00 98.06 189 GLY A CA 1
ATOM 1305 C C . GLY A 1 189 ? -10.081 4.218 -4.554 1.00 98.06 189 GLY A C 1
ATOM 1306 O O . GLY A 1 189 ? -8.889 4.473 -4.368 1.00 98.06 189 GLY A O 1
ATOM 1307 N N . ARG A 1 190 ? -11.030 5.161 -4.528 1.00 98.62 190 ARG A N 1
ATOM 1308 C CA . ARG A 1 190 ? -10.792 6.567 -4.175 1.00 98.62 190 ARG A CA 1
ATOM 1309 C C . ARG A 1 190 ? -11.330 6.8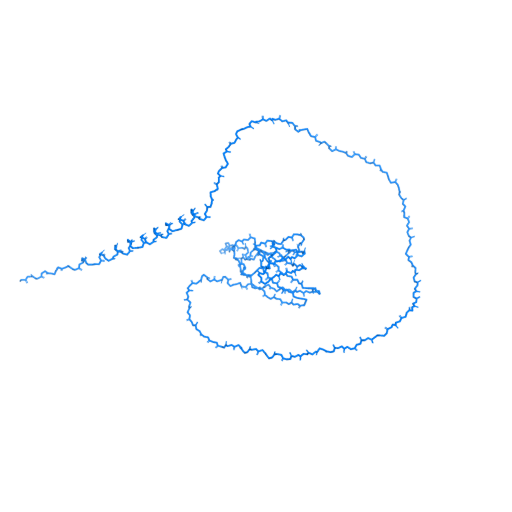66 -2.788 1.00 98.62 190 ARG A C 1
ATOM 1311 O O . ARG A 1 190 ? -12.378 6.355 -2.411 1.00 98.62 190 ARG A O 1
ATOM 1318 N N . GLY A 1 191 ? -10.624 7.692 -2.034 1.00 98.31 191 GLY A N 1
ATOM 1319 C CA . GLY A 1 191 ? -10.972 7.948 -0.648 1.00 98.31 191 GLY A CA 1
ATOM 1320 C C . GLY A 1 191 ? -9.902 8.733 0.085 1.00 98.31 191 GLY A C 1
ATOM 1321 O O . GLY A 1 191 ? -9.335 9.660 -0.485 1.00 98.31 191 GLY A O 1
ATOM 1322 N N . HIS A 1 192 ? -9.655 8.377 1.340 1.00 98.44 192 HIS A N 1
ATOM 1323 C CA . HIS A 1 192 ? -8.700 9.065 2.207 1.00 98.44 192 HIS A CA 1
ATOM 1324 C C . HIS A 1 192 ? -8.233 8.150 3.344 1.00 98.44 192 HIS A C 1
ATOM 1326 O O . HIS A 1 192 ? -8.979 7.256 3.749 1.00 98.44 192 HIS A O 1
ATOM 1332 N N . CYS A 1 193 ? -7.034 8.411 3.866 1.00 98.75 193 CYS A N 1
ATOM 1333 C CA . CYS A 1 193 ? -6.488 7.866 5.109 1.00 98.75 193 CYS A CA 1
ATOM 1334 C C . CYS A 1 193 ? -6.023 9.002 6.029 1.00 98.75 193 CYS A C 1
ATOM 1336 O O . CYS A 1 193 ? -5.454 9.982 5.556 1.00 98.75 193 CYS A O 1
ATOM 1338 N N . GLU A 1 194 ? -6.180 8.840 7.341 1.00 98.50 194 GLU A N 1
ATOM 1339 C CA . GLU A 1 194 ? -5.756 9.847 8.326 1.00 98.50 194 GLU A CA 1
ATOM 1340 C C . GLU A 1 194 ? -4.228 9.994 8.390 1.00 98.50 194 GLU A C 1
ATOM 1342 O O . GLU A 1 194 ? -3.706 11.096 8.558 1.00 98.50 194 GLU A O 1
ATOM 1347 N N . THR A 1 195 ? -3.500 8.884 8.232 1.00 98.62 195 THR A N 1
ATOM 1348 C CA . THR A 1 195 ? -2.031 8.862 8.188 1.00 98.62 195 THR A CA 1
ATOM 1349 C C . THR A 1 195 ? -1.533 8.086 6.973 1.00 98.62 195 THR A C 1
ATOM 1351 O O . THR A 1 195 ? -2.187 7.150 6.503 1.00 98.62 195 THR A O 1
ATOM 1354 N N . GLY A 1 196 ? -0.375 8.480 6.435 1.00 98.38 196 GLY A N 1
ATOM 1355 C CA . GLY A 1 196 ? 0.256 7.790 5.307 1.00 98.38 196 GLY A CA 1
ATOM 1356 C C . GLY A 1 196 ? -0.519 7.819 3.982 1.00 98.38 196 GLY A C 1
ATOM 1357 O O . GLY A 1 196 ? -0.209 7.020 3.095 1.00 98.38 196 GLY A O 1
ATOM 1358 N N . ASP A 1 197 ? -1.527 8.682 3.820 1.00 98.69 197 ASP A N 1
ATOM 1359 C CA . ASP A 1 197 ? -2.337 8.749 2.597 1.00 98.69 197 ASP A CA 1
ATOM 1360 C C . ASP A 1 197 ? -1.488 8.991 1.339 1.00 98.69 197 ASP A C 1
ATOM 1362 O O . ASP A 1 197 ? -0.472 9.678 1.392 1.00 98.69 197 ASP A O 1
ATOM 1366 N N . CYS A 1 198 ? -1.894 8.423 0.205 1.00 98.50 198 CYS A N 1
ATOM 1367 C CA . CYS A 1 198 ? -1.165 8.515 -1.062 1.00 98.50 198 CYS A CA 1
ATOM 1368 C C . CYS A 1 198 ? -2.091 9.038 -2.173 1.00 98.50 198 CYS A C 1
ATOM 1370 O O . CYS A 1 198 ? -2.489 8.302 -3.077 1.00 98.50 198 CYS A O 1
ATOM 1372 N N . ASP A 1 199 ? -2.465 10.315 -2.056 1.00 97.94 199 ASP A N 1
ATOM 1373 C CA . ASP A 1 199 ? -3.388 11.046 -2.942 1.00 97.94 199 ASP A CA 1
ATOM 1374 C C . ASP A 1 199 ? -4.821 10.488 -2.965 1.00 97.94 199 ASP A C 1
ATOM 1376 O O . ASP A 1 199 ? -5.501 10.471 -4.001 1.00 97.94 199 ASP A O 1
ATOM 1380 N N . GLY A 1 200 ? -5.292 9.988 -1.822 1.00 98.31 200 GLY A N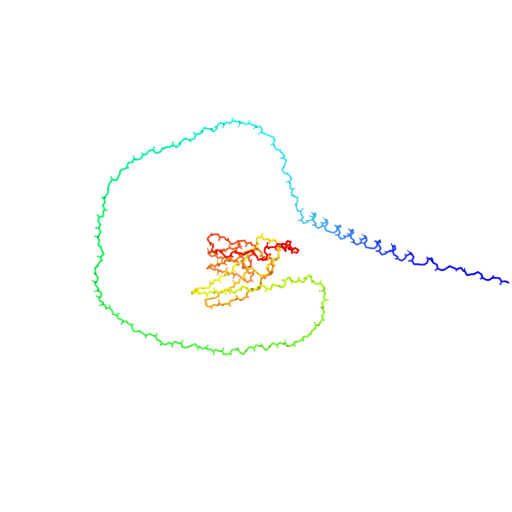 1
ATOM 1381 C CA . GLY A 1 200 ? -6.634 9.435 -1.683 1.00 98.31 200 GLY A CA 1
ATOM 1382 C C . GLY A 1 200 ? -6.875 8.211 -2.564 1.00 98.31 200 GLY A C 1
ATOM 1383 O O . GLY A 1 200 ? -7.988 7.997 -3.058 1.00 98.31 200 GLY A O 1
ATOM 1384 N N . ARG A 1 201 ? -5.827 7.426 -2.839 1.00 98.69 201 ARG A N 1
ATOM 1385 C CA . ARG A 1 201 ? -5.889 6.218 -3.672 1.00 98.69 201 ARG A CA 1
ATOM 1386 C C . ARG A 1 201 ? -5.611 4.962 -2.855 1.00 98.69 201 ARG A C 1
ATOM 1388 O O . ARG A 1 201 ? -4.654 4.885 -2.089 1.00 98.69 201 ARG A O 1
ATOM 1395 N N . PHE A 1 202 ? -6.415 3.924 -3.073 1.00 98.56 202 PHE A N 1
ATOM 1396 C CA . PHE A 1 202 ? -6.172 2.617 -2.464 1.00 98.56 202 PHE A CA 1
ATOM 1397 C C . PHE A 1 202 ? -4.848 2.017 -2.960 1.00 98.56 202 PHE A C 1
ATOM 1399 O O . PHE A 1 202 ? -4.036 1.588 -2.141 1.00 98.56 202 PHE A O 1
ATOM 1406 N N . GLN A 1 203 ? -4.624 2.042 -4.279 1.00 98.50 203 GLN A N 1
ATOM 1407 C CA . GLN A 1 203 ? -3.347 1.717 -4.923 1.00 98.50 203 GLN A CA 1
ATOM 1408 C C . GLN A 1 203 ? -2.512 2.990 -5.056 1.00 98.50 203 GLN A C 1
ATOM 1410 O O . GLN A 1 203 ? -2.903 3.908 -5.777 1.00 98.50 203 GLN A O 1
ATOM 1415 N N . CYS A 1 204 ? -1.386 3.058 -4.352 1.00 98.31 204 CYS A N 1
ATOM 1416 C CA . CYS A 1 204 ? -0.585 4.271 -4.288 1.00 98.31 204 CYS A CA 1
ATOM 1417 C C . CYS A 1 204 ? 0.118 4.570 -5.624 1.00 98.31 204 CYS A C 1
ATOM 1419 O O . CYS A 1 204 ? 0.821 3.696 -6.141 1.00 98.31 204 CYS A O 1
ATOM 1421 N N . PRO A 1 205 ? -0.036 5.791 -6.176 1.00 95.88 205 PRO A N 1
ATOM 1422 C CA . PRO A 1 205 ? 0.693 6.231 -7.367 1.00 95.88 205 PRO A CA 1
ATOM 1423 C C . PRO A 1 205 ? 2.124 6.690 -7.045 1.00 95.88 205 PRO A C 1
ATOM 1425 O O . PRO A 1 205 ? 2.937 6.880 -7.944 1.00 95.88 205 PRO A O 1
ATOM 1428 N N . GLY A 1 206 ? 2.424 6.891 -5.763 1.00 93.62 206 GLY A N 1
ATOM 1429 C CA . GLY A 1 206 ? 3.680 7.430 -5.277 1.00 93.62 206 GLY A CA 1
ATOM 1430 C C . GLY A 1 206 ? 3.792 7.243 -3.772 1.00 93.62 206 GLY A C 1
ATOM 1431 O O . GLY A 1 206 ? 3.356 6.233 -3.225 1.00 93.62 206 GLY A O 1
ATOM 1432 N N . TYR A 1 207 ? 4.402 8.208 -3.102 1.00 95.44 207 TYR A N 1
ATOM 1433 C CA . TYR A 1 207 ? 4.724 8.119 -1.684 1.00 95.44 207 TYR A CA 1
ATOM 1434 C C . TYR A 1 207 ? 3.581 8.563 -0.773 1.00 95.44 207 TYR A C 1
ATOM 1436 O O . TYR A 1 207 ? 2.758 9.384 -1.161 1.00 95.44 207 TYR A O 1
ATOM 1444 N N . GLY A 1 208 ? 3.554 8.023 0.447 1.00 96.75 208 GLY A N 1
ATOM 1445 C CA . GLY A 1 208 ? 2.608 8.439 1.477 1.00 96.75 208 GLY A CA 1
ATOM 1446 C C . GLY A 1 208 ? 2.948 9.803 2.086 1.00 96.75 208 GLY A C 1
ATOM 1447 O O . GLY A 1 208 ? 4.121 10.163 2.217 1.00 96.75 208 GLY A O 1
ATOM 1448 N N . ALA A 1 209 ? 1.917 10.540 2.487 1.00 98.12 209 ALA A N 1
ATOM 1449 C CA . ALA A 1 209 ? 2.018 11.782 3.240 1.00 98.12 209 ALA A CA 1
ATOM 1450 C C . ALA A 1 209 ? 2.527 11.535 4.673 1.00 98.12 209 ALA A C 1
ATOM 1452 O O . ALA A 1 209 ? 2.245 10.508 5.289 1.00 98.12 209 ALA A O 1
ATOM 1453 N N . ILE A 1 210 ? 3.274 12.499 5.214 1.00 97.00 210 ILE A N 1
ATOM 1454 C CA . ILE A 1 210 ? 3.794 12.466 6.589 1.00 97.00 210 ILE A CA 1
ATOM 1455 C C . ILE A 1 210 ? 2.660 12.848 7.562 1.00 97.00 210 ILE A C 1
ATOM 1457 O O . ILE A 1 210 ? 1.951 13.815 7.282 1.00 97.00 210 ILE A O 1
ATOM 1461 N N . PRO A 1 211 ? 2.505 12.164 8.714 1.00 96.94 211 PRO A N 1
ATOM 1462 C CA . PRO A 1 211 ? 3.400 11.142 9.266 1.00 96.94 211 PRO A CA 1
ATOM 1463 C C . PRO A 1 211 ? 3.195 9.742 8.670 1.00 96.94 211 PRO A C 1
ATOM 1465 O O . PRO A 1 211 ? 2.068 9.281 8.507 1.00 96.94 211 PRO A O 1
ATOM 1468 N N . ALA A 1 212 ? 4.310 9.051 8.404 1.00 97.00 212 ALA A N 1
ATOM 1469 C CA . ALA A 1 212 ? 4.340 7.645 8.007 1.00 97.00 212 ALA A CA 1
ATOM 1470 C C . ALA A 1 212 ? 5.661 6.993 8.445 1.00 97.00 212 ALA A C 1
ATOM 1472 O O . ALA A 1 212 ? 6.743 7.504 8.147 1.00 97.00 212 ALA A O 1
ATOM 1473 N N . SER A 1 213 ? 5.585 5.854 9.135 1.00 97.50 213 SER A N 1
ATOM 1474 C CA . SER A 1 213 ? 6.755 5.005 9.384 1.00 97.50 213 SER A CA 1
ATOM 1475 C C . SER A 1 213 ? 7.078 4.202 8.125 1.00 97.50 213 SER A C 1
ATOM 1477 O O . SER A 1 213 ? 6.193 3.561 7.557 1.00 97.50 213 SER A O 1
ATOM 1479 N N . LEU A 1 214 ? 8.340 4.237 7.693 1.00 97.94 214 LEU A N 1
ATOM 1480 C CA . LEU A 1 214 ? 8.783 3.647 6.430 1.00 97.94 214 LEU A CA 1
ATOM 1481 C C . LEU A 1 214 ? 9.662 2.418 6.670 1.00 97.94 214 LEU A C 1
ATOM 1483 O O . LEU A 1 214 ? 10.561 2.443 7.510 1.00 97.94 214 LEU A O 1
ATOM 1487 N N . ALA A 1 215 ? 9.437 1.375 5.876 1.00 97.88 215 ALA A N 1
ATOM 1488 C CA . ALA A 1 215 ? 10.380 0.281 5.685 1.00 97.88 215 ALA A CA 1
ATOM 1489 C C . ALA A 1 215 ? 10.933 0.373 4.258 1.00 97.88 215 ALA A C 1
ATOM 1491 O O . ALA A 1 215 ? 10.196 0.146 3.296 1.00 97.88 215 ALA A O 1
ATOM 1492 N N . GLU A 1 216 ? 12.204 0.749 4.121 1.00 96.56 216 GLU A N 1
ATOM 1493 C CA . GLU A 1 216 ? 12.845 1.033 2.833 1.00 96.56 216 GLU A CA 1
ATOM 1494 C C . GLU A 1 216 ? 13.821 -0.085 2.445 1.00 96.56 216 GLU A C 1
ATOM 1496 O O . GLU A 1 216 ? 14.563 -0.604 3.281 1.00 96.56 216 GLU A O 1
ATOM 1501 N N . PHE A 1 217 ? 13.814 -0.463 1.166 1.00 94.38 217 PHE A N 1
ATOM 1502 C CA . PHE A 1 217 ? 14.578 -1.589 0.639 1.00 94.38 217 PHE A CA 1
ATOM 1503 C C . PHE A 1 217 ? 15.210 -1.235 -0.705 1.00 94.38 217 PHE A C 1
ATOM 1505 O O . PHE A 1 217 ? 14.573 -0.649 -1.577 1.00 94.38 217 PHE A O 1
ATOM 1512 N N . ASN A 1 218 ? 16.451 -1.675 -0.894 1.00 92.69 218 ASN A N 1
ATOM 1513 C CA . ASN A 1 218 ? 17.133 -1.673 -2.182 1.00 92.69 218 ASN A CA 1
ATOM 1514 C C . ASN A 1 218 ? 17.679 -3.084 -2.429 1.00 92.69 218 ASN A C 1
ATOM 1516 O O . ASN A 1 218 ? 18.730 -3.465 -1.908 1.00 92.69 218 ASN A O 1
ATOM 1520 N N . LEU A 1 219 ? 16.896 -3.902 -3.129 1.00 90.25 219 LEU A N 1
ATOM 1521 C CA . LEU A 1 219 ? 17.182 -5.323 -3.305 1.00 90.25 219 LEU A CA 1
ATOM 1522 C C . LEU A 1 219 ? 18.227 -5.526 -4.394 1.00 90.25 219 LEU A C 1
ATOM 1524 O O . LEU A 1 219 ? 18.198 -4.845 -5.406 1.00 90.25 219 LEU A O 1
ATOM 1528 N N . ASN A 1 220 ? 19.136 -6.488 -4.203 1.00 76.75 220 ASN A N 1
ATOM 1529 C CA . ASN A 1 220 ? 20.171 -6.861 -5.178 1.00 76.75 220 ASN A CA 1
ATOM 1530 C C . ASN A 1 220 ? 20.885 -5.644 -5.819 1.00 76.75 220 ASN A C 1
ATOM 1532 O O . ASN A 1 220 ? 21.159 -5.636 -7.017 1.00 76.75 220 ASN A O 1
ATOM 1536 N N . ALA A 1 221 ? 21.177 -4.608 -5.027 1.00 66.00 221 ALA A N 1
ATOM 1537 C CA . ALA A 1 221 ? 21.756 -3.338 -5.478 1.00 66.00 221 ALA A CA 1
ATOM 1538 C C . ALA A 1 221 ? 23.222 -3.427 -5.951 1.00 66.00 221 ALA A C 1
ATOM 1540 O O . ALA A 1 221 ? 23.846 -2.403 -6.227 1.00 66.00 221 ALA A O 1
ATOM 1541 N N . ALA A 1 222 ? 23.792 -4.630 -6.029 1.00 58.56 222 ALA A N 1
ATOM 1542 C CA . ALA A 1 222 ? 25.124 -4.833 -6.565 1.00 58.56 222 ALA A CA 1
ATOM 1543 C C . ALA A 1 222 ? 25.024 -5.117 -8.074 1.00 58.56 222 ALA A C 1
ATOM 1545 O O . ALA A 1 222 ? 24.316 -6.054 -8.456 1.00 58.56 222 ALA A O 1
ATOM 1546 N N . PRO A 1 223 ? 25.758 -4.397 -8.944 1.00 57.88 223 PRO A N 1
ATOM 1547 C CA . PRO A 1 223 ? 26.199 -5.038 -10.174 1.00 57.88 223 PRO A CA 1
ATOM 1548 C C . PRO A 1 223 ? 27.008 -6.273 -9.761 1.00 57.88 223 PRO A C 1
ATOM 1550 O O . PRO A 1 223 ? 27.647 -6.249 -8.705 1.00 57.88 223 PRO A O 1
ATOM 1553 N N . GLU A 1 224 ? 26.991 -7.350 -10.546 1.00 61.94 224 GLU A N 1
ATOM 1554 C CA . GLU A 1 224 ? 28.010 -8.389 -10.393 1.00 61.94 224 GLU A CA 1
ATOM 1555 C C . GLU A 1 224 ? 29.371 -7.678 -10.372 1.00 61.94 224 GLU A C 1
ATOM 1557 O O . GLU A 1 224 ? 29.822 -7.143 -11.386 1.00 61.94 224 GLU A O 1
ATOM 1562 N N . GLY A 1 225 ? 29.975 -7.559 -9.185 1.00 57.78 225 GLY A N 1
ATOM 1563 C CA . GLY A 1 225 ? 31.313 -7.010 -9.052 1.00 57.78 225 GLY A CA 1
ATOM 1564 C C . GLY A 1 225 ? 32.247 -7.859 -9.908 1.00 57.78 225 GLY A C 1
ATOM 1565 O O . GLY A 1 225 ? 31.937 -9.033 -10.145 1.00 57.78 225 GLY A O 1
ATOM 1566 N N . PRO A 1 226 ? 33.364 -7.303 -10.407 1.00 65.25 226 PRO A N 1
ATOM 1567 C CA . PRO A 1 226 ? 34.295 -8.081 -11.209 1.00 65.25 226 PRO A CA 1
ATOM 1568 C C . PRO A 1 226 ? 34.603 -9.384 -10.469 1.00 65.25 226 PRO A C 1
ATOM 1570 O O . PRO A 1 226 ? 35.064 -9.355 -9.326 1.00 65.25 226 PRO A O 1
ATOM 1573 N N . LYS A 1 227 ? 34.286 -10.524 -11.099 1.00 62.81 227 LYS A N 1
ATOM 1574 C CA . LYS A 1 227 ? 34.752 -11.828 -10.627 1.00 62.81 227 LYS A CA 1
ATOM 1575 C C . LYS A 1 227 ? 36.266 -11.716 -10.569 1.00 62.81 227 LYS A C 1
ATOM 1577 O O . LYS A 1 227 ? 36.903 -11.559 -11.610 1.00 62.81 227 LYS A O 1
ATOM 1582 N N . TRP A 1 228 ? 36.810 -11.693 -9.356 1.00 55.94 228 TRP A N 1
ATOM 1583 C CA . TRP A 1 228 ? 38.249 -11.730 -9.177 1.00 55.94 228 TRP A CA 1
ATOM 1584 C C . TRP A 1 228 ? 38.766 -13.012 -9.848 1.00 55.94 228 TRP A C 1
ATOM 1586 O O . TRP A 1 228 ? 38.139 -14.059 -9.646 1.00 55.94 228 TRP A O 1
ATOM 1596 N N . PRO A 1 229 ? 39.797 -12.911 -10.705 1.00 64.94 229 PRO A N 1
ATOM 1597 C CA . PRO A 1 229 ? 40.321 -14.042 -11.464 1.00 64.94 229 PRO A CA 1
ATOM 1598 C C . PRO A 1 229 ? 40.850 -15.169 -10.573 1.00 64.94 229 PRO A C 1
ATOM 1600 O O . PRO A 1 229 ? 41.324 -14.882 -9.447 1.00 64.94 229 PRO A O 1
#

Foldseek 3Di:
DDDDDDDDDPDPPPPVVVVVVVVVVVVVVVVVVVVVCCVVVPDDDDDDDDDDDDDDDDDDDDDDDDDDDDDDDDDDDDDDDDDDYDDDDDDDDDDDDDDDDDDDDDDDDDDDDDDDDDDPDLQFQPDKDKDFAQDQAKWKKAKAFPDPPPDAPFGIDIAHHGDIDIGRDHAQTWIKMWIFAPWDADPVQATFTPFQTQNRGRGHPHGGDPPIDIDTDGGPPDDPDPPDD

Sequence (229 aa):
MGTRARSGHGRRRRRGRRHGAAWSAAVIAVVGVCVAVYVVAGGGGRLPAGADGAAAAASRPSAPAAAPAGTAPAGAPTSAPPSASPSGPAPRAKPATPSATSAKPPEAPKASGSGAPSVLAPTTGTRVFTLVNHVDETVWVGAGQQTAEPALATTGWVLPPGVTLAVRVPDHWNGRFWGRTGCSFDASGRGHCETGDCDGRFQCPGYGAIPASLAEFNLNAAPEGPKWP

Solvent-accessible surface area (backbone atoms only — not comparable to full-atom values): 15501 Å² total; per-residue (Å²): 139,88,86,85,86,81,87,90,82,81,76,76,74,70,64,66,64,58,58,54,56,56,51,53,54,53,54,53,53,52,51,50,51,53,53,50,49,48,60,73,70,47,74,86,81,79,78,83,76,88,80,90,79,79,91,81,91,79,87,85,84,86,85,82,91,80,86,84,90,84,84,86,84,89,89,83,83,88,85,84,89,81,89,81,92,90,88,84,90,81,85,88,86,84,80,89,77,81,85,80,77,88,73,81,79,84,81,82,87,82,84,88,85,90,84,85,74,96,64,85,76,75,77,72,36,80,42,76,45,78,48,69,32,88,47,95,53,62,32,35,37,38,30,30,64,79,47,85,63,60,67,74,96,68,23,43,48,82,32,47,51,72,35,73,46,80,44,70,39,41,69,49,26,35,30,35,39,32,56,21,36,76,66,52,64,49,98,86,35,43,46,45,35,78,31,23,30,23,89,30,32,54,58,27,88,42,67,57,40,83,66,57,66,75,51,77,46,66,36,73,77,64,72,87,66,82,78,78,130

InterPro domains:
  IPR001938 Thaumatin family [PF00314] (133-222)
  IPR001938 Thaumatin family [PR00347] (128-140)
  IPR001938 Thaumatin family [PR00347] (176-187)
  IPR001938 Thaumatin family [PR00347] (189-218)
  IPR001938 Thaumatin family [PS51367] (128-221)
  IPR001938 Thaumatin family [PTHR31048] (126-220)
  IPR001938 Thaumatin family [SM00205] (129-229)
  IPR017949 Thaumatin, conserved site [PS00316] (189-204)
  IPR037176 Osmotin/thaumatin-like superfamily [G3DSA:2.60.110.10] (128-228)
  IPR037176 Osmotin/thaumatin-like superfamily [SSF49870] (128-221)

Organism: NCBI:txid659352

Secondary structure (DSSP, 8-state):
---------SSSTTSHHHHHHHHHHHHHHHHHHHHHHHHHHS---PPPPP---------PPPPPP-----------------------PPP------------PPPPPPP---------PPP----EEEEEE--SSS-EEEEEEESSSSSPPS--EEEE-TT-EEEEEE-TT-EEEEEEEBS-EE-TTSBEE-SBS-STTBSS-SSPPPSS--EEEEETT---------

pLDDT: mean 71.03, std 23.32, range [30.61, 98.81]

Radius of gyration: 35.92 Å; Cα contacts (8 Å, |Δi|>4): 244; chains: 1; bounding box: 68×78×131 Å

Mean predicted aligned error: 22.16 Å